Protein AF-A0A3D1HKK4-F1 (afdb_monomer_lite)

Radius of gyration: 24.95 Å; chains: 1; bounding box: 85×45×60 Å

Secondary structure (DSSP, 8-state):
------------------PPPPPSEEEEE-TTS-EEEEEEEE-SS-EEEEETT--EEEEETTEEEEEEE-TTS-EEEEEEE---TTT--HHHHHHHHT--HHHHHHHHHHHHHHHHHTSPPPP--TTSPPSSEEEEEEEEEEE-SS---SSSSHHHHHHHHHH--SPP-TTT-GGGEEE-TTS-EEE-SS-HHHHHHHHTTTSEEEEEEEEEEEE-SS-HHHH--SSGGG--HHHHHHHHHHHHTTT--GGGG-TT-S--

Sequence (260 aa):
MRKGLIIGMLLATMSAGAVKMQQGATVVRQSDGTTITVRAFGDEDMSYFMANDGTLLYQDGTNFYIAKVNANGWLEPTEVLAHEPNARGYAEIAAAKKQNRSLFFNSIDRTAKANRIMREPMAEDNTLLPHLGKQKIPVILVEFSDVPFTVNNPKETFNKYLNGKELFNKTNDPEMGYFNSKGGFVGNYGSVGRYFSDMSFGKFTPEFDVYGPVKLSKTLKDYGAGYSAQEDMNGLLADACSAVDGDVDFSQYDSNNDGN

Foldseek 3Di:
DDDDDDDDDPPPPPPPDDDFPDADQDWAQDPVRATFTKGKAEGPLDIFIAGPVRFTWDDDPRFTARWAQDPLLDTDHDPHTDHHPVPDDPVRVVSSVNHPVVSNVVNRVVSSVVSVVVDDDDPDDLVDFDLFDEAEAEAAAEAEPPGDDPDPCVQVLLQQQAPPPDFDDCPPCVSQFDADPVRDTDGGRGHNQVVSCRRVVNGGGYHYDYHDHDYFHHGPCCQCVPDPVRHNVVVVVVRRCVRCVVPDDCCSNSSSNPVD

pLDDT: mean 84.08, std 17.14, range [26.27, 97.69]

Structure (mmCIF, N/CA/C/O backbone):
data_AF-A0A3D1HKK4-F1
#
_entry.id   AF-A0A3D1HKK4-F1
#
loop_
_atom_site.group_PDB
_atom_site.id
_atom_site.type_symbol
_atom_site.label_atom_id
_atom_site.label_alt_id
_atom_site.label_comp_id
_atom_site.label_asym_id
_atom_site.label_entity_id
_atom_site.label_seq_id
_atom_site.pdbx_PDB_ins_code
_atom_site.Cartn_x
_atom_site.Cartn_y
_atom_site.Cartn_z
_atom_site.occupancy
_atom_site.B_iso_or_equiv
_atom_site.auth_seq_id
_atom_site.auth_comp_id
_atom_site.auth_asym_id
_atom_site.auth_atom_id
_atom_site.pdbx_PDB_model_num
ATOM 1 N N . MET A 1 1 ? 62.453 -13.251 24.527 1.00 35.75 1 MET A N 1
ATOM 2 C CA . MET A 1 1 ? 61.128 -12.882 25.075 1.00 35.75 1 MET A CA 1
ATOM 3 C C . MET A 1 1 ? 60.302 -12.257 23.955 1.00 35.75 1 MET A C 1
ATOM 5 O O . MET A 1 1 ? 60.472 -11.082 23.661 1.00 35.75 1 MET A O 1
ATOM 9 N N . ARG A 1 2 ? 59.507 -13.065 23.239 1.00 30.50 2 ARG A N 1
ATOM 10 C CA . ARG A 1 2 ? 58.661 -12.608 22.124 1.00 30.50 2 ARG A CA 1
ATOM 11 C C . ARG A 1 2 ? 57.306 -12.175 22.688 1.00 30.50 2 ARG A C 1
ATOM 13 O O . ARG A 1 2 ? 56.606 -12.996 23.269 1.00 30.50 2 ARG A O 1
ATOM 20 N N . LYS A 1 3 ? 56.974 -10.890 22.550 1.00 34.06 3 LYS A N 1
ATOM 21 C CA . LYS A 1 3 ? 55.652 -10.338 22.867 1.00 34.06 3 LYS A CA 1
ATOM 22 C C . LYS A 1 3 ? 54.709 -10.700 21.714 1.00 34.06 3 LYS A C 1
ATOM 24 O O . LYS A 1 3 ? 54.912 -10.220 20.603 1.00 34.06 3 LYS A O 1
ATOM 29 N N . GLY A 1 4 ? 53.747 -11.586 21.957 1.00 34.06 4 GLY A N 1
ATOM 30 C CA . GLY A 1 4 ? 52.672 -11.889 21.013 1.00 34.06 4 GLY A CA 1
ATOM 31 C C . GLY A 1 4 ? 51.558 -10.856 21.156 1.00 34.06 4 GLY A C 1
ATOM 32 O O . GLY A 1 4 ? 50.946 -10.762 22.215 1.00 34.06 4 GLY A O 1
ATOM 33 N N . LEU A 1 5 ? 51.335 -10.061 20.111 1.00 30.91 5 LEU A N 1
ATOM 34 C CA . LEU A 1 5 ? 50.208 -9.140 19.993 1.00 30.91 5 LEU A CA 1
ATOM 35 C C . LEU A 1 5 ? 49.016 -9.936 19.439 1.00 30.91 5 LEU A C 1
ATOM 37 O O . LEU A 1 5 ? 49.043 -10.352 18.283 1.00 30.91 5 LEU A O 1
ATOM 41 N N . ILE A 1 6 ? 47.996 -10.186 20.262 1.00 33.44 6 ILE A N 1
ATOM 42 C CA . ILE A 1 6 ? 46.720 -10.747 19.803 1.00 33.44 6 ILE A CA 1
ATOM 43 C C . ILE A 1 6 ? 45.905 -9.588 19.222 1.00 33.44 6 ILE A C 1
ATOM 45 O O . ILE A 1 6 ? 45.448 -8.714 19.954 1.00 33.44 6 ILE A O 1
ATOM 49 N N . ILE A 1 7 ? 45.763 -9.565 17.897 1.00 34.19 7 ILE A N 1
ATOM 50 C CA . ILE A 1 7 ? 44.849 -8.671 17.181 1.00 34.19 7 ILE A CA 1
ATOM 51 C C . ILE A 1 7 ? 43.464 -9.322 17.231 1.00 34.19 7 ILE A C 1
ATOM 53 O O . ILE A 1 7 ? 43.210 -10.314 16.552 1.00 34.19 7 ILE A O 1
ATOM 57 N N . GLY A 1 8 ? 42.585 -8.787 18.077 1.00 30.94 8 GLY A N 1
ATOM 58 C CA . GLY A 1 8 ? 41.164 -9.126 18.085 1.00 30.94 8 GLY A CA 1
ATOM 59 C C . GLY A 1 8 ? 40.469 -8.438 16.915 1.00 30.94 8 GLY A C 1
ATOM 60 O O . GLY A 1 8 ? 40.283 -7.224 16.928 1.00 30.94 8 GLY A O 1
ATOM 61 N N . MET A 1 9 ? 40.116 -9.210 15.889 1.00 28.25 9 MET A N 1
ATOM 62 C CA . MET A 1 9 ? 39.334 -8.746 14.747 1.00 28.25 9 MET A CA 1
ATOM 63 C C . MET A 1 9 ? 37.861 -8.683 15.172 1.00 28.25 9 MET A C 1
ATOM 65 O O . MET A 1 9 ? 37.169 -9.697 15.212 1.00 28.25 9 MET A O 1
ATOM 69 N N . LEU A 1 10 ? 37.402 -7.492 15.562 1.00 26.27 10 LEU A N 1
ATOM 70 C CA . LEU A 1 10 ? 35.995 -7.219 15.845 1.00 26.27 10 LEU A CA 1
ATOM 71 C C . LEU A 1 10 ? 35.249 -7.163 14.497 1.00 26.27 10 LEU A C 1
ATOM 73 O O . LEU A 1 10 ? 35.255 -6.133 13.824 1.00 26.27 10 LEU A O 1
ATOM 77 N N . LEU A 1 11 ? 34.650 -8.276 14.062 1.00 30.78 11 LEU A N 1
ATOM 78 C CA . LEU A 1 11 ? 33.663 -8.244 12.982 1.00 30.78 11 LEU A CA 1
ATOM 79 C C . LEU A 1 11 ? 32.377 -7.626 13.539 1.00 30.78 11 LEU A C 1
ATOM 81 O O . LEU A 1 11 ? 31.561 -8.306 14.154 1.00 30.78 11 LEU A O 1
ATOM 85 N N . ALA A 1 12 ? 32.205 -6.324 13.327 1.00 30.09 12 ALA A N 1
ATOM 86 C CA . ALA A 1 12 ? 30.904 -5.689 13.438 1.00 30.09 12 ALA A CA 1
ATOM 87 C C . ALA A 1 12 ? 30.069 -6.127 12.227 1.00 30.09 12 ALA A C 1
ATOM 89 O O . ALA A 1 12 ? 30.185 -5.570 11.136 1.00 30.09 12 ALA A O 1
ATOM 90 N N . THR A 1 13 ? 29.256 -7.166 12.402 1.00 33.88 13 THR A N 1
ATOM 91 C CA . THR A 1 13 ? 28.201 -7.514 11.451 1.00 33.88 13 THR A CA 1
ATOM 92 C C . THR A 1 13 ? 27.154 -6.408 11.498 1.00 33.88 13 THR A C 1
ATOM 94 O O . THR A 1 13 ? 26.271 -6.407 12.353 1.00 33.88 13 THR A O 1
ATOM 97 N N . MET A 1 14 ? 27.274 -5.423 10.608 1.00 29.17 14 MET A N 1
ATOM 98 C CA . MET A 1 14 ? 26.162 -4.526 10.326 1.00 29.17 14 MET A CA 1
ATOM 99 C C . MET A 1 14 ? 25.102 -5.350 9.602 1.00 29.17 14 MET A C 1
ATOM 101 O O . MET A 1 14 ? 25.233 -5.645 8.415 1.00 29.17 14 MET A O 1
ATOM 105 N N . SER A 1 15 ? 24.065 -5.756 10.327 1.00 36.41 15 SER A N 1
ATOM 106 C CA . SER A 1 15 ? 22.813 -6.196 9.731 1.00 36.41 15 SER A CA 1
ATOM 107 C C . SER A 1 15 ? 22.186 -4.983 9.044 1.00 36.41 15 SER A C 1
ATOM 109 O O . SER A 1 15 ? 21.463 -4.189 9.643 1.00 36.41 15 SER A O 1
ATOM 111 N N . ALA A 1 16 ? 22.516 -4.801 7.767 1.00 35.84 16 ALA A N 1
ATOM 112 C CA . ALA A 1 16 ? 21.763 -3.927 6.889 1.00 35.84 16 ALA A CA 1
ATOM 113 C C . ALA A 1 16 ? 20.393 -4.581 6.674 1.00 35.84 16 ALA A C 1
ATOM 115 O O . ALA A 1 16 ? 20.221 -5.415 5.788 1.00 35.84 16 ALA A O 1
ATOM 116 N N . GLY A 1 17 ? 19.433 -4.252 7.538 1.00 42.00 17 GLY A N 1
ATOM 117 C CA . GLY A 1 17 ? 18.032 -4.548 7.276 1.00 42.00 17 GLY A CA 1
ATOM 118 C C . GLY A 1 17 ? 17.639 -3.834 5.987 1.00 42.00 17 GLY A C 1
ATOM 119 O O . GLY A 1 17 ? 17.703 -2.605 5.916 1.00 42.00 17 GLY A O 1
ATOM 120 N N . ALA A 1 18 ? 17.303 -4.600 4.951 1.00 41.84 18 ALA A N 1
ATOM 121 C CA . ALA A 1 18 ? 16.785 -4.049 3.713 1.00 41.84 18 ALA A CA 1
ATOM 122 C C . ALA A 1 18 ? 15.465 -3.332 4.022 1.00 41.84 18 ALA A C 1
ATOM 124 O O . ALA A 1 18 ? 14.489 -3.942 4.451 1.00 41.84 18 ALA A O 1
ATOM 125 N N . VAL A 1 19 ? 15.445 -2.013 3.842 1.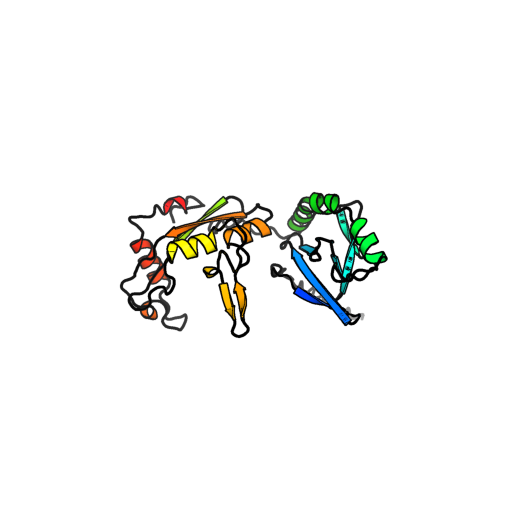00 37.78 19 VAL A N 1
ATOM 126 C CA . VAL A 1 19 ? 14.212 -1.227 3.881 1.00 37.78 19 VAL A CA 1
ATOM 127 C C . VAL A 1 19 ? 13.398 -1.599 2.643 1.00 37.78 19 VAL A C 1
ATOM 129 O O . VAL A 1 19 ? 13.949 -1.632 1.540 1.00 37.78 19 VAL A O 1
ATOM 132 N N . LYS A 1 20 ? 12.094 -1.870 2.811 1.00 44.59 20 LYS A N 1
ATOM 133 C CA . LYS A 1 20 ? 11.164 -2.080 1.688 1.00 44.59 20 LYS A CA 1
ATOM 134 C C . LYS A 1 20 ? 11.362 -0.978 0.650 1.00 44.59 20 LYS A C 1
ATOM 136 O O . LYS A 1 20 ? 11.358 0.205 0.991 1.00 44.59 20 LYS A O 1
ATOM 141 N N . MET A 1 21 ? 11.537 -1.358 -0.612 1.00 48.53 21 MET A N 1
ATOM 142 C CA . MET A 1 21 ? 11.800 -0.383 -1.661 1.00 48.53 21 MET A CA 1
ATOM 143 C C . MET A 1 21 ? 10.586 0.536 -1.832 1.00 48.53 21 MET A C 1
ATOM 145 O O . MET A 1 21 ? 9.471 0.075 -2.078 1.00 48.53 21 MET A O 1
ATOM 149 N N . GLN A 1 22 ? 10.790 1.843 -1.651 1.00 43.41 22 GLN A N 1
ATOM 150 C CA . GLN A 1 22 ? 9.721 2.832 -1.755 1.00 43.41 22 GLN A CA 1
ATOM 151 C C . GLN A 1 22 ? 9.143 2.811 -3.175 1.00 43.41 22 GLN A C 1
ATOM 153 O O . GLN A 1 22 ? 9.854 3.054 -4.151 1.00 43.41 22 GLN A O 1
ATOM 158 N N . GLN A 1 23 ? 7.845 2.519 -3.288 1.00 46.59 23 GLN A N 1
ATOM 159 C CA . GLN A 1 23 ? 7.157 2.538 -4.573 1.00 46.59 23 GLN A CA 1
ATOM 160 C C . GLN A 1 23 ? 7.110 3.957 -5.139 1.00 46.59 23 GLN A C 1
ATOM 162 O O . GLN A 1 23 ? 6.773 4.915 -4.443 1.00 46.59 23 GLN A O 1
ATOM 167 N N . GLY A 1 24 ? 7.391 4.073 -6.432 1.00 60.38 24 GLY A N 1
ATOM 168 C CA . GLY A 1 24 ? 7.262 5.325 -7.157 1.00 60.38 24 GLY A CA 1
ATOM 169 C C . GLY A 1 24 ? 8.072 5.331 -8.441 1.00 60.38 24 GLY A C 1
ATOM 170 O O . GLY A 1 24 ? 9.045 4.597 -8.598 1.00 60.38 24 GLY A O 1
ATOM 171 N N . ALA A 1 25 ? 7.637 6.165 -9.378 1.00 76.56 25 ALA A N 1
ATOM 172 C CA . ALA A 1 25 ? 8.490 6.615 -10.459 1.00 76.56 25 ALA A CA 1
ATOM 173 C C . ALA A 1 25 ? 9.361 7.749 -9.902 1.00 76.56 25 ALA A C 1
ATOM 175 O O . ALA A 1 25 ? 8.839 8.810 -9.562 1.00 76.56 25 ALA A O 1
ATOM 176 N N . THR A 1 26 ? 10.663 7.517 -9.786 1.00 81.56 26 THR A N 1
ATOM 177 C CA . THR A 1 26 ? 11.617 8.528 -9.325 1.00 81.56 26 THR A CA 1
ATOM 178 C C . THR A 1 26 ? 12.392 9.050 -10.517 1.00 81.56 26 THR A C 1
ATOM 180 O O . THR A 1 26 ? 12.970 8.276 -11.278 1.00 81.56 26 THR A O 1
ATOM 183 N N . VAL A 1 27 ? 12.414 10.371 -10.676 1.00 86.88 27 VAL A N 1
ATOM 184 C CA . VAL A 1 27 ? 13.286 11.025 -11.651 1.00 86.88 27 VAL A CA 1
ATOM 185 C C . VAL A 1 27 ? 14.682 11.108 -11.046 1.00 86.88 27 VAL A C 1
ATOM 187 O O . VAL A 1 27 ? 14.893 11.792 -10.045 1.00 86.88 27 VAL A O 1
ATOM 190 N N . VAL A 1 28 ? 15.631 10.402 -11.649 1.00 86.62 28 VAL A N 1
ATOM 191 C CA . VAL A 1 28 ? 17.031 10.363 -11.227 1.00 86.62 28 VAL A CA 1
ATOM 192 C C . VAL A 1 28 ? 17.860 11.187 -12.197 1.00 86.62 28 VAL A C 1
ATOM 194 O O . VAL A 1 28 ? 17.732 11.028 -13.409 1.00 86.62 28 VAL A O 1
ATOM 197 N N . ARG A 1 29 ? 18.724 12.059 -11.669 1.00 86.88 29 ARG A N 1
ATOM 198 C CA . ARG A 1 29 ? 19.733 12.767 -12.461 1.00 86.88 29 ARG A CA 1
ATOM 199 C C . ARG A 1 29 ? 21.017 11.944 -12.515 1.00 86.88 29 ARG A C 1
ATOM 201 O O . ARG A 1 29 ? 21.538 11.564 -11.471 1.00 86.88 29 ARG A O 1
ATOM 208 N N . GLN A 1 30 ? 21.507 11.697 -13.723 1.00 89.44 30 GLN A N 1
ATOM 209 C CA . GLN A 1 30 ? 22.666 10.847 -13.992 1.00 89.44 30 GLN A CA 1
ATOM 210 C C . GLN A 1 30 ? 23.947 11.672 -14.154 1.00 89.44 30 GLN A C 1
ATOM 212 O O . GLN A 1 30 ? 23.911 12.904 -14.244 1.00 89.44 30 GLN A O 1
ATOM 217 N N . SER A 1 31 ? 25.099 10.998 -14.180 1.00 88.75 31 SER A N 1
ATOM 218 C CA . SER A 1 31 ? 26.419 11.641 -14.238 1.00 88.75 31 SER A CA 1
ATOM 219 C C . SER A 1 31 ? 26.671 12.446 -15.514 1.00 88.75 31 SER A C 1
ATOM 221 O O . SER A 1 31 ? 27.490 13.358 -15.507 1.00 88.75 31 SER A O 1
ATOM 223 N N . ASP A 1 32 ? 25.986 12.117 -16.608 1.00 87.56 32 ASP A N 1
ATOM 224 C CA . ASP A 1 32 ? 26.054 12.840 -17.884 1.00 87.56 32 ASP A CA 1
ATOM 225 C C . ASP A 1 32 ? 25.159 14.097 -17.911 1.00 87.56 32 ASP A C 1
ATOM 227 O O . ASP A 1 32 ? 25.108 14.823 -18.902 1.00 87.56 32 ASP A O 1
ATOM 231 N N . GLY A 1 33 ? 24.458 14.370 -16.807 1.00 87.44 33 GLY A N 1
ATOM 232 C CA . GLY A 1 33 ? 23.562 15.506 -16.645 1.00 87.44 33 GLY A CA 1
ATOM 233 C C . GLY A 1 33 ? 22.130 15.251 -17.110 1.00 87.44 33 GLY A C 1
ATOM 234 O O . GLY A 1 33 ? 21.281 16.108 -16.846 1.00 87.44 33 GLY A O 1
ATOM 235 N N . THR A 1 34 ? 21.844 14.106 -17.734 1.00 91.56 34 THR A N 1
ATOM 236 C CA . THR A 1 34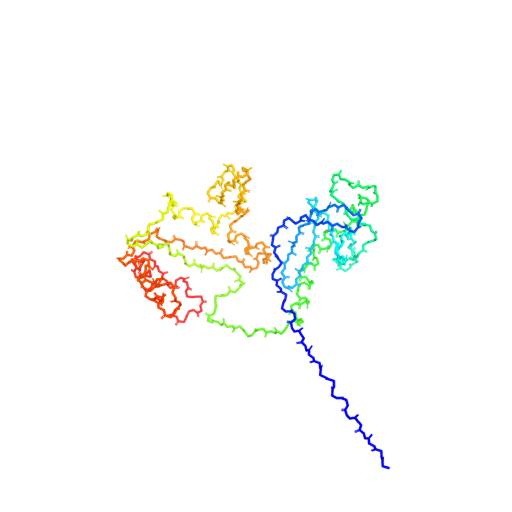 ? 20.493 13.723 -18.156 1.00 91.56 34 THR A CA 1
ATOM 237 C C . THR A 1 34 ? 19.653 13.224 -16.982 1.00 91.56 34 THR A C 1
ATOM 239 O O . THR A 1 34 ? 20.131 13.056 -15.855 1.00 91.56 34 THR A O 1
ATOM 242 N N . THR A 1 35 ? 18.362 13.021 -17.234 1.00 89.00 35 THR A N 1
ATOM 243 C CA . THR A 1 35 ? 17.422 12.472 -16.258 1.00 89.00 35 THR A CA 1
ATOM 244 C C . THR A 1 35 ? 16.740 11.233 -16.810 1.00 89.00 35 THR A C 1
ATOM 246 O O . THR A 1 35 ? 16.415 11.195 -17.996 1.00 89.00 35 THR A O 1
ATOM 249 N N . ILE A 1 36 ? 16.464 10.267 -15.939 1.00 91.75 36 ILE A N 1
ATOM 250 C CA . ILE A 1 36 ? 15.667 9.080 -16.251 1.00 91.75 36 ILE A CA 1
ATOM 251 C C . ILE A 1 36 ? 14.643 8.818 -15.148 1.00 91.75 36 ILE A C 1
ATOM 253 O O . ILE A 1 36 ? 14.940 8.903 -13.957 1.00 91.75 36 ILE A O 1
ATOM 257 N N . THR A 1 37 ? 13.426 8.477 -15.552 1.00 90.56 37 THR A N 1
ATOM 258 C CA . THR A 1 37 ? 12.354 8.026 -14.677 1.00 90.56 37 THR A CA 1
ATOM 259 C C . THR A 1 37 ? 12.493 6.529 -14.445 1.00 90.56 37 THR A C 1
ATOM 261 O O . THR A 1 37 ? 12.289 5.717 -15.353 1.00 90.56 37 THR A O 1
ATOM 264 N N . VAL A 1 38 ? 12.814 6.165 -13.207 1.00 89.88 38 VAL A N 1
ATOM 265 C CA . VAL A 1 38 ? 13.029 4.784 -12.784 1.00 89.88 38 VAL A CA 1
ATOM 266 C C . VAL A 1 38 ? 11.892 4.337 -11.885 1.00 89.88 38 VAL A C 1
ATOM 268 O O . VAL A 1 38 ? 11.495 5.043 -10.959 1.00 89.88 38 VAL A O 1
ATOM 271 N N . ARG A 1 39 ? 11.382 3.138 -12.148 1.00 86.56 39 ARG A N 1
ATOM 272 C CA . ARG A 1 39 ? 10.448 2.428 -11.281 1.00 86.56 39 ARG A CA 1
ATOM 273 C C . ARG A 1 39 ? 11.173 1.277 -10.618 1.00 86.56 39 ARG A C 1
ATOM 275 O O . ARG A 1 39 ? 11.853 0.501 -11.286 1.00 86.56 39 ARG A O 1
ATOM 282 N N . ALA A 1 40 ? 11.010 1.188 -9.313 1.00 85.19 40 ALA A N 1
ATOM 283 C CA . ALA A 1 40 ? 11.626 0.175 -8.489 1.00 85.19 40 ALA A CA 1
ATOM 284 C C . ALA A 1 40 ? 10.576 -0.881 -8.108 1.00 85.19 40 ALA A C 1
ATOM 286 O O . ALA A 1 40 ? 9.450 -0.532 -7.753 1.00 85.19 40 ALA A O 1
ATOM 287 N N . PHE A 1 41 ? 10.934 -2.157 -8.213 1.00 81.56 41 PHE A N 1
ATOM 288 C CA . PHE A 1 41 ? 10.066 -3.297 -7.928 1.00 81.56 41 PHE A CA 1
ATOM 289 C C . PHE A 1 41 ? 10.754 -4.293 -7.003 1.00 81.56 41 PHE A C 1
ATOM 291 O O . PHE A 1 41 ? 11.976 -4.436 -7.048 1.00 81.56 41 PHE A O 1
ATOM 298 N N . GLY A 1 42 ? 9.950 -5.040 -6.250 1.00 77.31 42 GLY A N 1
ATOM 299 C CA . GLY A 1 42 ? 10.405 -6.170 -5.452 1.00 77.31 42 GLY A CA 1
ATOM 300 C C . GLY A 1 42 ? 10.364 -5.929 -3.947 1.00 77.31 42 GLY A C 1
ATOM 301 O O . GLY A 1 42 ? 9.822 -4.929 -3.473 1.00 77.31 42 GLY A O 1
ATOM 302 N N . ASP A 1 43 ? 10.923 -6.882 -3.217 1.00 72.25 43 ASP A N 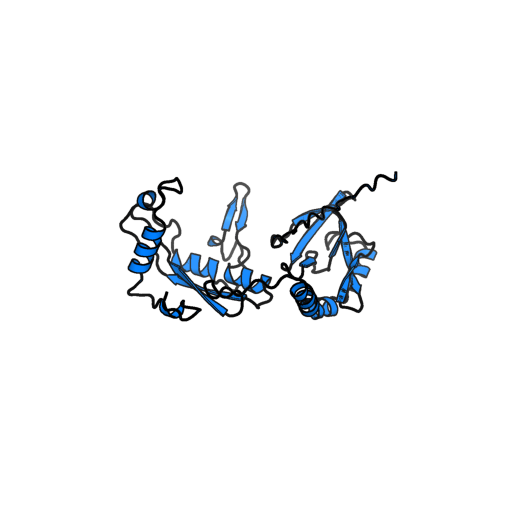1
ATOM 303 C CA . ASP A 1 43 ? 10.906 -6.976 -1.764 1.00 72.25 43 ASP A CA 1
ATOM 304 C C . ASP A 1 43 ? 12.313 -7.282 -1.213 1.00 72.25 43 ASP A C 1
ATOM 306 O O . ASP A 1 43 ? 13.332 -7.030 -1.860 1.00 72.25 43 ASP A O 1
ATOM 310 N N . GLU A 1 44 ? 12.367 -7.779 0.020 1.00 71.19 44 GLU A N 1
ATOM 311 C CA . GLU A 1 44 ? 13.600 -8.131 0.728 1.00 71.19 44 GLU A CA 1
ATOM 312 C C . GLU A 1 44 ? 14.333 -9.330 0.104 1.00 71.19 44 GLU A C 1
ATOM 314 O O . GLU A 1 44 ? 15.532 -9.497 0.326 1.00 71.19 44 GLU A O 1
ATOM 319 N N . ASP A 1 45 ? 13.634 -10.151 -0.682 1.00 78.31 45 ASP A N 1
ATOM 320 C CA . ASP A 1 45 ? 14.187 -11.363 -1.273 1.00 78.31 45 ASP A CA 1
ATOM 321 C C . ASP A 1 45 ? 14.617 -11.131 -2.727 1.00 78.31 45 ASP A C 1
ATOM 323 O O . ASP A 1 45 ? 15.520 -11.810 -3.219 1.00 78.31 45 ASP A O 1
ATOM 327 N N . MET A 1 46 ? 14.013 -10.182 -3.444 1.00 83.25 46 MET A N 1
ATOM 328 C CA . MET A 1 46 ? 14.440 -9.817 -4.795 1.00 83.25 46 MET A CA 1
ATOM 329 C C . MET A 1 46 ? 13.955 -8.421 -5.177 1.00 83.25 46 MET A C 1
ATOM 331 O O . MET A 1 46 ? 12.775 -8.121 -5.039 1.00 83.25 46 MET A O 1
ATOM 335 N N . SER A 1 47 ? 14.846 -7.602 -5.743 1.00 87.12 47 SER A N 1
ATOM 336 C CA . SER A 1 47 ? 14.528 -6.261 -6.236 1.00 87.12 47 SER A CA 1
ATOM 337 C C . SER A 1 47 ? 15.108 -5.985 -7.625 1.00 87.12 47 SER A C 1
ATOM 339 O O . SER A 1 47 ? 16.102 -6.586 -8.040 1.00 87.12 47 SER A O 1
ATOM 341 N N . TYR A 1 48 ? 14.455 -5.099 -8.380 1.00 90.31 48 TYR A N 1
ATOM 342 C CA . TYR A 1 48 ? 14.885 -4.694 -9.719 1.00 90.31 48 TYR A CA 1
ATOM 343 C C . TYR A 1 48 ? 14.317 -3.334 -10.137 1.00 90.31 48 TYR A C 1
ATOM 345 O O . TYR A 1 48 ? 13.352 -2.829 -9.561 1.00 90.31 48 TYR A O 1
ATOM 353 N N . PHE A 1 49 ? 14.907 -2.754 -11.183 1.00 92.50 49 PHE A N 1
ATOM 354 C CA . PHE A 1 49 ? 14.540 -1.444 -11.711 1.00 92.50 49 PHE A CA 1
ATOM 355 C C . PHE A 1 49 ? 14.080 -1.527 -13.165 1.00 92.50 49 PHE A C 1
ATOM 357 O O . PHE A 1 49 ? 14.585 -2.332 -13.953 1.00 92.50 49 PHE A O 1
ATOM 364 N N . MET A 1 50 ? 13.138 -0.663 -13.539 1.00 93.50 50 MET A N 1
ATOM 365 C CA . MET A 1 50 ? 12.657 -0.531 -14.913 1.00 93.50 50 MET A CA 1
ATOM 366 C C . MET A 1 50 ? 12.496 0.930 -15.321 1.00 93.50 50 MET A C 1
ATOM 368 O O . MET A 1 50 ? 12.137 1.781 -14.507 1.00 93.50 50 MET A O 1
ATOM 372 N N . ALA A 1 51 ? 12.678 1.202 -16.611 1.00 93.12 51 ALA A N 1
ATOM 373 C CA . ALA A 1 51 ? 12.209 2.436 -17.234 1.00 93.12 51 ALA A CA 1
ATOM 374 C C . ALA A 1 51 ? 10.689 2.381 -17.495 1.00 93.12 51 ALA A C 1
ATOM 376 O O . ALA A 1 51 ? 10.068 1.317 -17.442 1.00 93.12 51 ALA A O 1
ATOM 377 N N . ASN A 1 52 ? 10.088 3.519 -17.856 1.00 87.00 52 ASN A N 1
ATOM 378 C CA . ASN A 1 52 ? 8.644 3.628 -18.121 1.00 87.00 52 ASN A CA 1
ATOM 379 C C . ASN A 1 52 ? 8.119 2.725 -19.255 1.00 87.00 52 ASN A C 1
ATOM 381 O O . ASN A 1 52 ? 6.941 2.381 -19.256 1.00 87.00 52 ASN A O 1
ATOM 385 N N . ASP A 1 53 ? 8.968 2.319 -20.201 1.00 88.69 53 ASP A N 1
ATOM 386 C CA . ASP A 1 53 ? 8.611 1.393 -21.288 1.00 88.69 53 ASP A CA 1
ATOM 387 C C . ASP A 1 53 ? 8.820 -0.090 -20.929 1.00 88.69 53 ASP A C 1
ATOM 389 O O . ASP A 1 53 ? 8.662 -0.988 -21.759 1.00 88.69 53 ASP A O 1
ATOM 393 N N . GLY A 1 54 ? 9.197 -0.358 -19.681 1.00 90.19 54 GLY A N 1
ATOM 394 C CA . GLY A 1 54 ? 9.448 -1.689 -19.163 1.00 90.19 54 GLY A CA 1
ATOM 395 C C . GLY A 1 54 ? 10.820 -2.271 -19.511 1.00 90.19 54 GLY A C 1
ATOM 396 O O . GLY A 1 54 ? 11.034 -3.473 -19.344 1.00 90.19 54 GLY A O 1
ATOM 397 N N . THR A 1 55 ? 11.759 -1.453 -19.977 1.00 95.56 55 THR A N 1
ATOM 398 C CA . THR A 1 55 ? 13.162 -1.868 -20.126 1.00 95.56 55 THR A CA 1
ATOM 399 C C . THR A 1 55 ? 13.783 -2.131 -18.758 1.00 95.56 55 THR A C 1
ATOM 401 O O . THR A 1 55 ? 13.674 -1.280 -17.878 1.00 95.56 55 THR A O 1
ATOM 404 N N . LEU A 1 56 ? 14.437 -3.285 -18.582 1.00 96.38 56 LEU A N 1
ATOM 405 C CA . LEU A 1 56 ? 15.128 -3.634 -17.333 1.00 96.38 56 LEU A CA 1
ATOM 406 C C . LEU A 1 56 ? 16.396 -2.788 -17.189 1.00 96.38 56 LEU A C 1
ATOM 408 O O . LEU A 1 56 ? 17.149 -2.637 -18.154 1.00 96.38 56 LEU A O 1
ATOM 412 N N . LEU A 1 57 ? 16.632 -2.253 -15.997 1.00 95.50 57 LEU A N 1
ATOM 413 C CA . LEU A 1 57 ? 17.771 -1.390 -15.707 1.00 95.50 57 LEU A CA 1
ATOM 414 C C . LEU A 1 57 ? 18.695 -2.040 -14.678 1.00 95.50 57 LEU A C 1
ATOM 416 O O . LEU A 1 57 ? 18.247 -2.781 -13.804 1.00 95.50 57 LEU A O 1
ATOM 420 N N . TYR A 1 58 ? 19.984 -1.738 -14.787 1.00 94.25 58 TYR A N 1
ATOM 421 C CA . TYR A 1 58 ? 20.995 -2.080 -13.798 1.00 94.25 58 TYR A CA 1
ATOM 422 C C . TYR A 1 58 ? 21.532 -0.783 -13.195 1.00 94.25 58 TYR A C 1
ATOM 424 O O . TYR A 1 58 ? 21.982 0.095 -13.932 1.00 94.25 58 TYR A O 1
ATOM 432 N N . GLN A 1 59 ? 21.457 -0.653 -11.872 1.00 91.75 59 GLN A N 1
ATOM 433 C CA . GLN A 1 59 ? 21.978 0.512 -11.167 1.00 91.75 59 GLN A CA 1
ATOM 434 C C . GLN A 1 59 ? 23.448 0.287 -10.807 1.00 91.75 59 GLN A C 1
ATOM 436 O O . GLN A 1 59 ? 23.781 -0.712 -10.174 1.00 91.75 59 GLN A O 1
ATOM 441 N N . ASP A 1 60 ? 24.308 1.234 -11.170 1.00 84.31 60 ASP A N 1
ATOM 442 C CA . ASP A 1 60 ? 25.687 1.298 -10.685 1.00 84.31 60 ASP A CA 1
ATOM 443 C C . ASP A 1 60 ? 26.001 2.734 -10.244 1.00 84.31 60 ASP A C 1
ATOM 445 O O . ASP A 1 60 ? 25.900 3.694 -11.016 1.00 84.31 60 ASP A O 1
ATOM 449 N N . GLY A 1 61 ? 26.279 2.896 -8.949 1.00 83.88 61 GLY A N 1
ATOM 450 C CA . GLY A 1 61 ? 26.285 4.196 -8.285 1.00 83.88 61 GLY A CA 1
ATOM 451 C C . GLY A 1 61 ? 24.943 4.927 -8.437 1.00 83.88 61 GLY A C 1
ATOM 452 O O . GLY A 1 61 ? 23.884 4.436 -8.039 1.00 83.88 61 GLY A O 1
ATOM 453 N N . THR A 1 62 ? 24.992 6.128 -9.011 1.00 80.88 62 THR A N 1
ATOM 454 C CA . THR A 1 62 ? 23.813 6.963 -9.303 1.00 80.88 62 THR A CA 1
ATOM 455 C C . THR A 1 62 ? 23.271 6.776 -10.720 1.00 80.88 62 THR A C 1
ATOM 457 O O . THR A 1 62 ? 22.264 7.389 -11.068 1.00 80.88 62 THR A O 1
ATOM 460 N N . ASN A 1 63 ? 23.947 5.982 -11.553 1.00 87.25 63 ASN A N 1
ATOM 461 C CA . ASN A 1 63 ? 23.610 5.815 -12.960 1.00 87.25 63 ASN A CA 1
ATOM 462 C C . ASN A 1 63 ? 22.781 4.556 -13.181 1.00 87.25 63 ASN A C 1
ATOM 464 O O . ASN A 1 63 ? 22.957 3.543 -12.500 1.00 87.25 63 ASN A O 1
ATOM 468 N N . PHE A 1 64 ? 21.918 4.617 -14.189 1.00 94.19 64 PHE A N 1
ATOM 469 C CA . PHE A 1 64 ? 21.137 3.484 -14.644 1.00 94.19 64 PHE A CA 1
ATOM 470 C C . PHE A 1 64 ? 21.567 3.108 -16.053 1.00 94.19 64 PHE A C 1
ATOM 472 O O . PHE A 1 64 ? 21.554 3.921 -16.973 1.00 94.19 64 PHE A O 1
ATOM 479 N N . TYR A 1 65 ? 21.923 1.843 -16.226 1.00 95.94 65 TYR A N 1
ATOM 480 C CA . TYR A 1 65 ? 22.315 1.277 -17.507 1.00 95.94 65 TYR A CA 1
ATOM 481 C C . TYR A 1 65 ? 21.230 0.330 -17.998 1.00 95.94 65 TYR A C 1
ATOM 483 O O . TYR A 1 65 ? 20.526 -0.299 -17.203 1.00 95.94 65 TYR A O 1
ATOM 491 N N . ILE A 1 66 ? 21.099 0.183 -19.315 1.00 97.25 66 ILE A N 1
ATOM 492 C CA . ILE A 1 66 ? 20.244 -0.856 -19.889 1.00 97.25 66 ILE A CA 1
ATOM 493 C C . ILE A 1 66 ? 20.800 -2.207 -19.425 1.00 97.25 66 ILE A C 1
ATOM 495 O O . ILE A 1 66 ? 21.962 -2.512 -19.671 1.00 97.25 66 ILE A O 1
ATOM 499 N N . ALA A 1 67 ? 20.016 -3.028 -18.730 1.00 96.62 67 ALA A N 1
ATOM 500 C CA . ALA A 1 67 ? 20.517 -4.315 -18.251 1.00 96.62 67 ALA A CA 1
ATOM 501 C C . ALA A 1 67 ? 20.620 -5.332 -19.399 1.00 96.62 67 ALA A C 1
ATOM 503 O O . ALA A 1 67 ? 19.834 -5.297 -20.349 1.00 96.62 67 ALA A O 1
ATOM 504 N N . LYS A 1 68 ? 21.525 -6.30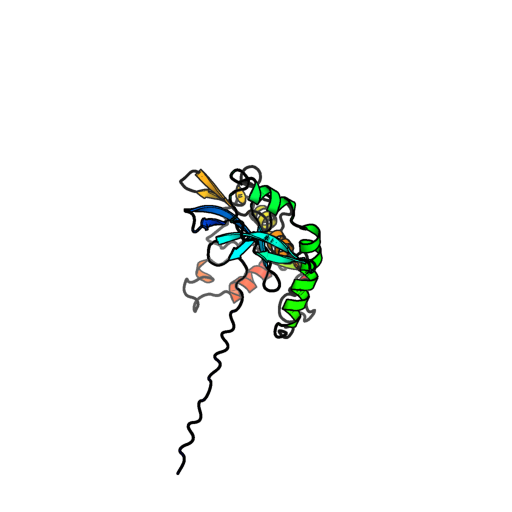4 -19.292 1.00 95.62 68 LYS A N 1
ATOM 505 C CA . LYS A 1 68 ? 21.437 -7.560 -20.051 1.00 95.62 68 LYS A CA 1
ATOM 506 C C . LYS A 1 68 ? 20.931 -8.662 -19.127 1.00 95.62 68 LYS A C 1
ATOM 508 O O . LYS A 1 68 ? 21.237 -8.669 -17.940 1.00 95.62 68 LYS A O 1
ATOM 513 N N . VAL A 1 69 ? 20.160 -9.592 -19.681 1.00 95.81 69 VAL A N 1
ATOM 514 C CA . VAL A 1 69 ? 19.708 -10.788 -18.959 1.00 95.81 69 VAL A CA 1
ATOM 515 C C . VAL A 1 69 ? 20.631 -11.935 -19.348 1.00 95.81 69 VAL A C 1
ATOM 517 O O . VAL A 1 69 ? 20.716 -12.273 -20.531 1.00 95.81 69 VAL A O 1
ATOM 520 N N . ASN A 1 70 ? 21.351 -12.501 -18.381 1.00 93.12 70 ASN A N 1
ATOM 521 C CA . ASN A 1 70 ? 22.262 -13.614 -18.633 1.00 93.12 70 ASN A CA 1
ATOM 522 C C . ASN A 1 70 ? 21.510 -14.953 -18.771 1.00 93.12 70 ASN A C 1
ATOM 524 O O . ASN A 1 70 ? 20.291 -15.030 -18.611 1.00 93.12 70 ASN A O 1
ATOM 528 N N . ALA A 1 71 ? 22.240 -16.034 -19.062 1.00 93.19 71 ALA A N 1
ATOM 529 C CA . ALA A 1 71 ? 21.656 -17.365 -19.259 1.00 93.19 71 ALA A CA 1
ATOM 530 C C . ALA A 1 71 ? 20.926 -17.916 -18.016 1.00 93.19 71 ALA A C 1
ATOM 532 O O . ALA A 1 71 ? 20.041 -18.759 -18.147 1.00 93.19 71 ALA A O 1
ATOM 533 N N . ASN A 1 72 ? 21.258 -17.419 -16.821 1.00 87.62 72 ASN A N 1
ATOM 534 C CA . ASN A 1 72 ? 20.610 -17.799 -15.566 1.00 87.62 72 ASN A CA 1
ATOM 535 C C . ASN A 1 72 ? 19.385 -16.928 -15.238 1.00 87.62 72 ASN A C 1
ATOM 537 O O . ASN A 1 72 ? 18.722 -17.175 -14.230 1.00 87.62 72 ASN A O 1
ATOM 541 N N . GLY A 1 73 ? 19.063 -15.943 -16.081 1.00 90.31 73 GLY A N 1
ATOM 542 C CA . GLY A 1 73 ? 17.976 -14.995 -15.850 1.00 90.31 73 GLY A CA 1
ATOM 543 C C . GLY A 1 73 ? 18.346 -13.829 -14.936 1.00 90.31 73 GLY A C 1
ATOM 544 O O . GLY A 1 73 ? 17.464 -13.071 -14.554 1.00 90.31 73 GLY A O 1
ATOM 545 N N . TRP A 1 74 ? 19.622 -13.643 -14.593 1.00 88.25 74 TRP A N 1
ATOM 546 C CA . TRP A 1 74 ? 20.061 -12.525 -13.754 1.00 88.25 74 TRP A CA 1
ATOM 547 C C . TRP A 1 74 ? 20.370 -11.281 -14.580 1.00 88.25 74 TRP A C 1
ATOM 549 O O . TRP A 1 74 ? 20.777 -11.376 -15.743 1.00 88.25 74 TRP A O 1
ATOM 559 N N . LEU A 1 75 ? 20.178 -10.115 -13.959 1.00 91.75 75 LEU A N 1
ATOM 560 C CA . LEU A 1 75 ? 20.572 -8.838 -14.539 1.00 91.75 75 LEU A CA 1
ATOM 561 C C . LEU A 1 75 ? 22.074 -8.651 -14.387 1.00 91.75 75 LEU A C 1
ATOM 563 O O . LEU A 1 75 ? 22.633 -8.805 -13.307 1.00 91.75 75 LEU A O 1
ATOM 567 N N . GLU A 1 76 ? 22.704 -8.258 -15.477 1.00 89.94 76 GLU A N 1
ATOM 568 C CA . GLU A 1 76 ? 24.082 -7.801 -15.497 1.00 89.94 76 GLU A CA 1
ATOM 569 C C . GLU A 1 76 ? 24.125 -6.416 -16.153 1.00 89.94 76 GLU A C 1
ATOM 571 O O . GLU A 1 76 ? 23.289 -6.116 -17.020 1.00 89.94 76 GLU A O 1
ATOM 576 N N . PRO A 1 77 ? 25.095 -5.568 -15.779 1.00 81.75 77 PRO A N 1
ATOM 577 C CA . PRO A 1 77 ? 25.242 -4.268 -16.404 1.00 81.75 77 PRO A CA 1
ATOM 578 C C . PRO A 1 77 ? 25.603 -4.430 -17.881 1.00 81.75 77 PRO A C 1
ATOM 580 O O . PRO A 1 77 ? 26.357 -5.326 -18.279 1.00 81.75 77 PRO A O 1
ATOM 583 N N . THR A 1 78 ? 25.075 -3.530 -18.701 1.00 87.94 78 THR A N 1
ATOM 584 C CA . THR A 1 78 ? 25.752 -3.148 -19.941 1.00 87.94 78 THR A CA 1
ATOM 585 C C . THR A 1 78 ? 26.474 -1.826 -19.706 1.00 87.94 78 THR A C 1
ATOM 587 O O . THR A 1 78 ? 26.182 -1.123 -18.745 1.00 87.94 78 THR A O 1
ATOM 590 N N . GLU A 1 79 ? 27.381 -1.455 -20.603 1.00 89.69 79 GLU A N 1
ATOM 591 C CA . GLU A 1 79 ? 28.023 -0.132 -20.588 1.00 89.69 79 GLU A CA 1
ATOM 592 C C . GLU A 1 79 ? 27.139 0.954 -21.241 1.00 89.69 79 GLU A C 1
ATOM 594 O O . GLU A 1 79 ? 27.598 2.056 -21.529 1.00 89.69 79 GLU A O 1
ATOM 599 N N . VAL A 1 80 ? 25.863 0.651 -21.517 1.00 95.00 80 VAL A N 1
ATOM 600 C CA . VAL A 1 80 ? 24.940 1.552 -22.214 1.00 95.00 80 VAL A CA 1
ATOM 601 C C . VAL A 1 80 ? 24.095 2.307 -21.193 1.00 95.00 80 VAL A C 1
ATOM 603 O O . VAL A 1 80 ? 23.147 1.750 -20.634 1.00 95.00 80 VAL A O 1
ATOM 606 N N . LEU A 1 81 ? 24.447 3.573 -20.956 1.00 95.06 81 LEU A N 1
ATOM 607 C CA . LEU A 1 81 ? 23.690 4.473 -20.084 1.00 95.06 81 LEU A CA 1
ATOM 608 C C . LEU A 1 81 ? 22.260 4.638 -20.616 1.00 95.06 81 LEU A C 1
ATOM 610 O O . LEU A 1 81 ? 22.066 4.837 -21.815 1.00 95.06 81 LEU A O 1
ATOM 614 N N . ALA A 1 82 ? 21.272 4.511 -19.734 1.00 95.00 82 ALA A N 1
ATOM 615 C CA . ALA A 1 82 ? 19.866 4.535 -20.099 1.00 95.00 82 ALA A CA 1
ATOM 616 C C . ALA A 1 82 ? 19.291 5.952 -20.027 1.00 95.00 82 ALA A C 1
ATOM 618 O O . ALA A 1 82 ? 19.400 6.622 -19.003 1.00 95.00 82 ALA A O 1
ATOM 619 N N . HIS A 1 83 ? 18.580 6.359 -21.072 1.00 95.69 83 HIS A N 1
ATOM 620 C CA . HIS A 1 83 ? 17.774 7.575 -21.109 1.00 95.69 83 HIS A CA 1
ATOM 621 C C . HIS A 1 83 ? 16.274 7.264 -21.119 1.00 95.69 83 HIS A C 1
ATOM 623 O O . HIS A 1 83 ? 15.835 6.115 -21.300 1.00 95.69 83 HIS A O 1
ATOM 629 N N . GLU A 1 84 ? 15.474 8.322 -20.950 1.00 94.38 84 GLU A N 1
ATOM 630 C CA . GLU A 1 84 ? 14.025 8.268 -21.138 1.00 94.38 84 GLU A CA 1
ATOM 631 C C . GLU A 1 84 ? 13.665 7.586 -22.466 1.00 94.38 84 GLU A C 1
ATOM 633 O O . GLU A 1 84 ? 14.316 7.856 -23.478 1.00 94.38 84 GLU A O 1
ATOM 638 N N . PRO A 1 85 ? 12.623 6.731 -22.515 1.00 92.25 85 PRO A N 1
ATOM 639 C CA . PRO A 1 85 ? 12.286 5.957 -23.712 1.00 92.25 85 PRO A CA 1
ATOM 640 C C . PRO A 1 85 ? 12.151 6.777 -25.003 1.00 92.25 85 PRO A C 1
ATOM 642 O O . PRO A 1 85 ? 12.486 6.290 -26.079 1.00 92.25 85 PRO A O 1
ATOM 645 N N . ASN A 1 86 ? 11.684 8.024 -24.901 1.00 91.69 86 ASN A N 1
ATOM 646 C CA . ASN A 1 86 ? 11.517 8.945 -26.028 1.00 91.69 86 ASN A CA 1
ATOM 647 C C . ASN A 1 86 ? 12.811 9.666 -26.457 1.00 91.69 86 ASN A C 1
ATOM 649 O O . ASN A 1 86 ? 12.808 10.321 -27.496 1.00 91.69 86 ASN A O 1
ATOM 653 N N . ALA A 1 87 ? 13.893 9.553 -25.685 1.00 92.81 87 ALA A N 1
ATOM 654 C CA . ALA A 1 87 ? 15.180 10.208 -25.916 1.00 92.81 87 ALA A CA 1
ATOM 655 C C . ALA A 1 87 ? 16.318 9.222 -26.245 1.00 92.81 87 ALA A C 1
ATOM 657 O O . ALA A 1 87 ? 17.460 9.643 -26.417 1.00 92.81 87 ALA A O 1
ATOM 658 N N . ARG A 1 88 ? 16.026 7.918 -26.336 1.00 94.50 88 ARG A N 1
ATOM 659 C CA . ARG A 1 88 ? 17.042 6.877 -26.542 1.00 94.50 88 ARG A CA 1
ATOM 660 C C . ARG A 1 88 ? 17.711 6.952 -27.909 1.00 94.50 88 ARG A C 1
ATOM 662 O O . ARG A 1 88 ? 17.051 7.064 -28.944 1.00 94.50 88 ARG A O 1
ATOM 669 N N . GLY A 1 89 ? 19.026 6.762 -27.912 1.00 94.19 89 GLY A N 1
ATOM 670 C CA . GLY A 1 89 ? 19.817 6.536 -29.112 1.00 94.19 89 GLY A CA 1
ATOM 671 C C . GLY A 1 89 ? 19.702 5.107 -29.656 1.00 94.19 89 GLY A C 1
ATOM 672 O O . GLY A 1 89 ? 19.129 4.200 -29.049 1.00 94.19 89 GLY A O 1
ATOM 673 N N . TYR A 1 90 ? 20.313 4.877 -30.820 1.00 94.88 90 TYR A N 1
ATOM 674 C CA . TYR A 1 90 ? 20.275 3.579 -31.506 1.00 94.88 90 TYR A CA 1
ATOM 675 C C . TYR A 1 90 ? 20.826 2.422 -30.652 1.00 94.88 90 TYR A C 1
ATOM 677 O O . TYR A 1 90 ? 20.234 1.342 -30.613 1.00 94.88 90 TYR A O 1
ATOM 685 N N . ALA A 1 91 ? 21.938 2.651 -29.943 1.00 94.31 91 ALA A N 1
ATOM 686 C CA . ALA A 1 91 ? 22.581 1.637 -29.107 1.00 94.31 91 ALA A CA 1
ATOM 687 C C . ALA A 1 91 ? 21.690 1.200 -27.931 1.00 94.31 91 ALA A C 1
ATOM 689 O O . ALA A 1 91 ? 21.572 0.006 -27.660 1.00 94.31 91 ALA A O 1
ATOM 690 N N . GLU A 1 92 ? 21.007 2.147 -27.286 1.00 96.31 92 GLU A N 1
ATOM 691 C CA . GLU A 1 92 ? 20.067 1.882 -26.192 1.00 96.31 92 GLU A CA 1
ATOM 692 C C . GLU A 1 92 ? 18.859 1.082 -26.668 1.00 96.31 92 GLU A C 1
ATOM 694 O O . GLU A 1 92 ? 18.499 0.079 -26.053 1.00 96.31 92 GLU A O 1
ATOM 699 N N . ILE A 1 93 ? 18.267 1.476 -27.800 1.00 95.88 93 ILE A N 1
ATOM 700 C CA . ILE A 1 93 ? 17.128 0.763 -28.393 1.00 95.88 93 ILE A CA 1
ATOM 701 C C . ILE A 1 93 ? 17.525 -0.678 -28.739 1.00 95.88 93 ILE A C 1
ATOM 703 O O . ILE A 1 93 ? 16.763 -1.612 -28.477 1.00 95.88 93 ILE A O 1
ATOM 707 N N . ALA A 1 94 ? 18.713 -0.878 -29.316 1.00 96.12 94 ALA A N 1
ATOM 708 C CA . ALA A 1 94 ? 19.221 -2.207 -29.643 1.00 96.12 94 ALA A CA 1
ATOM 709 C C . ALA A 1 94 ? 19.469 -3.056 -28.383 1.00 96.12 94 ALA A C 1
ATOM 711 O O . ALA A 1 94 ? 19.072 -4.223 -28.345 1.00 96.12 94 ALA A O 1
ATOM 712 N N . ALA A 1 95 ? 20.071 -2.475 -27.340 1.00 95.62 95 ALA A N 1
ATOM 713 C CA . ALA A 1 95 ? 20.322 -3.153 -26.070 1.00 95.62 95 ALA A CA 1
ATOM 714 C C . ALA A 1 95 ? 19.015 -3.543 -25.360 1.00 95.62 95 ALA A C 1
ATOM 716 O O . ALA A 1 95 ? 18.865 -4.693 -24.948 1.00 95.62 95 ALA A O 1
ATOM 717 N N . ALA A 1 96 ? 18.040 -2.631 -25.301 1.00 94.94 96 ALA A N 1
ATOM 718 C CA . ALA A 1 96 ? 16.739 -2.871 -24.682 1.00 94.94 96 ALA A CA 1
ATOM 719 C C . ALA A 1 96 ? 15.973 -3.996 -25.395 1.00 94.94 96 ALA A C 1
ATOM 721 O O . ALA A 1 96 ? 15.441 -4.898 -24.751 1.00 94.94 96 ALA A O 1
ATOM 722 N N . LYS A 1 97 ? 15.982 -4.009 -26.735 1.00 94.69 97 LYS A N 1
ATOM 723 C CA . LYS A 1 97 ? 15.349 -5.074 -27.534 1.00 94.69 97 LYS A CA 1
ATOM 724 C C . LYS A 1 97 ? 16.014 -6.440 -27.367 1.00 94.69 97 LYS A C 1
ATOM 726 O O . LYS A 1 97 ? 15.348 -7.457 -27.530 1.00 94.69 97 LYS A O 1
ATOM 731 N N . LYS A 1 98 ? 17.311 -6.482 -27.054 1.00 95.38 98 LYS A N 1
ATOM 732 C CA . LYS A 1 98 ? 18.066 -7.730 -26.862 1.00 95.38 98 LYS A CA 1
ATOM 733 C C . LYS A 1 98 ? 17.777 -8.401 -25.511 1.00 95.38 98 LYS A C 1
ATOM 735 O O . LYS A 1 98 ? 18.174 -9.546 -25.304 1.00 95.38 98 LYS A O 1
ATOM 740 N N . GLN A 1 99 ? 17.102 -7.718 -24.587 1.00 95.81 99 GLN A N 1
ATOM 741 C CA . GLN A 1 99 ? 16.785 -8.268 -23.273 1.00 95.81 99 GLN A CA 1
ATOM 742 C C . GLN A 1 99 ? 15.872 -9.490 -23.384 1.00 95.81 99 GLN A C 1
ATOM 744 O O . GLN A 1 99 ? 14.742 -9.400 -23.865 1.00 95.81 99 GLN A O 1
ATOM 749 N N . ASN A 1 100 ? 16.306 -10.620 -22.828 1.00 95.31 100 ASN A N 1
ATOM 750 C CA . ASN A 1 100 ? 15.420 -11.758 -22.617 1.00 95.31 100 ASN A CA 1
ATOM 751 C C . ASN A 1 100 ? 14.576 -11.543 -21.350 1.00 95.31 100 ASN A C 1
ATOM 753 O O . ASN A 1 100 ? 14.791 -12.170 -20.313 1.00 95.31 100 ASN A O 1
ATOM 757 N N . ARG A 1 101 ? 13.625 -10.606 -21.427 1.00 93.44 101 ARG A N 1
ATOM 758 C CA . ARG A 1 101 ? 12.770 -10.219 -20.294 1.00 93.44 101 ARG A CA 1
ATOM 759 C C . ARG A 1 101 ? 11.959 -11.396 -19.756 1.00 93.44 101 ARG A C 1
ATOM 761 O O . ARG A 1 101 ? 11.800 -11.514 -18.549 1.00 93.44 101 ARG A O 1
ATOM 768 N N . SER A 1 102 ? 11.488 -12.285 -20.633 1.00 93.81 102 SER A N 1
ATOM 769 C CA . SER A 1 102 ? 10.739 -13.476 -20.215 1.00 93.81 102 SER A CA 1
ATOM 770 C C . SER A 1 102 ? 11.589 -14.395 -19.337 1.00 93.81 102 SER A C 1
ATOM 772 O O . SER A 1 102 ? 11.123 -14.817 -18.284 1.00 93.81 102 SER A O 1
ATOM 774 N N . LEU A 1 103 ? 12.852 -14.638 -19.706 1.00 94.88 103 LEU A N 1
ATOM 775 C CA . LEU A 1 103 ? 13.763 -15.431 -18.881 1.00 94.88 103 LEU A CA 1
ATOM 776 C C . LEU A 1 103 ? 14.017 -14.782 -17.516 1.00 94.88 103 LEU A C 1
ATOM 778 O O . LEU A 1 103 ? 14.021 -15.489 -16.511 1.00 94.88 103 LEU A O 1
ATOM 782 N N . PHE A 1 104 ? 14.187 -13.456 -17.475 1.00 94.38 104 PHE A N 1
ATOM 783 C CA . PHE A 1 104 ? 14.317 -12.722 -16.215 1.00 94.38 104 PHE A CA 1
ATOM 784 C C . PHE A 1 104 ? 13.094 -12.949 -15.322 1.00 94.38 104 PHE A C 1
ATOM 786 O O . PHE A 1 104 ? 13.249 -13.495 -14.232 1.00 94.38 104 PHE A O 1
ATOM 793 N N . PHE A 1 105 ? 11.886 -12.637 -15.809 1.00 91.19 105 PHE A N 1
ATOM 794 C CA . PHE A 1 105 ? 10.650 -12.777 -15.030 1.00 91.19 105 PHE A CA 1
ATOM 795 C C . PHE A 1 105 ? 10.387 -14.224 -14.585 1.00 91.19 105 PHE A C 1
ATOM 797 O O . PHE A 1 105 ? 10.022 -14.446 -13.435 1.00 91.19 105 PHE A O 1
ATOM 804 N N . ASN A 1 106 ? 10.682 -15.215 -15.431 1.00 91.75 106 ASN A N 1
ATOM 805 C CA . ASN A 1 106 ? 10.566 -16.634 -15.074 1.00 91.75 106 ASN A CA 1
ATOM 806 C C . ASN A 1 106 ? 11.584 -17.078 -14.005 1.00 91.75 106 ASN A C 1
ATOM 808 O O . ASN A 1 106 ? 11.405 -18.116 -13.371 1.00 91.75 106 ASN A O 1
ATOM 812 N N . SER A 1 107 ? 12.675 -16.329 -13.816 1.00 89.75 107 SER A N 1
ATOM 813 C CA . SER A 1 107 ? 13.728 -16.645 -12.844 1.00 89.75 107 SER A CA 1
ATOM 814 C C . SER A 1 107 ? 13.565 -15.941 -11.493 1.00 89.75 107 SER A C 1
ATOM 816 O O . SER A 1 107 ? 14.278 -16.297 -10.549 1.00 89.75 107 SER A O 1
ATOM 818 N N . ILE A 1 108 ? 12.647 -14.970 -11.385 1.00 88.06 108 ILE A N 1
ATOM 819 C CA . ILE A 1 108 ? 12.487 -14.133 -10.185 1.00 88.06 108 ILE A CA 1
ATOM 820 C C . ILE A 1 108 ? 12.192 -14.991 -8.959 1.00 88.06 108 ILE A C 1
ATOM 822 O O . ILE A 1 108 ? 12.915 -14.887 -7.974 1.00 88.06 108 ILE A O 1
ATOM 826 N N . ASP A 1 109 ? 11.223 -15.905 -9.037 1.00 85.44 109 ASP A N 1
ATOM 827 C CA . ASP A 1 109 ? 10.858 -16.750 -7.893 1.00 85.44 109 ASP A CA 1
ATOM 828 C C . ASP A 1 109 ? 12.005 -17.650 -7.428 1.00 85.44 109 ASP A C 1
ATOM 830 O O . ASP A 1 109 ? 12.193 -17.859 -6.229 1.00 85.44 109 ASP A O 1
ATOM 834 N N . ARG A 1 110 ? 12.808 -18.170 -8.365 1.00 86.75 110 ARG A N 1
ATOM 835 C CA . ARG A 1 110 ? 13.989 -18.977 -8.029 1.00 86.75 110 ARG A CA 1
ATOM 836 C C . ARG A 1 110 ? 15.036 -18.135 -7.304 1.00 86.75 110 ARG A C 1
ATOM 838 O O . ARG A 1 110 ? 15.608 -18.605 -6.324 1.00 86.75 110 ARG A O 1
ATOM 845 N N . THR A 1 111 ? 15.280 -16.921 -7.789 1.00 83.88 111 THR A N 1
ATOM 846 C CA . THR A 1 111 ? 16.247 -15.986 -7.199 1.00 83.88 111 THR A CA 1
ATOM 847 C C . THR A 1 111 ? 15.788 -15.537 -5.812 1.00 83.88 111 THR A C 1
ATOM 849 O O . THR A 1 111 ? 16.546 -15.674 -4.856 1.00 83.88 111 THR A O 1
ATOM 852 N N . ALA A 1 112 ? 14.522 -15.136 -5.672 1.00 83.56 112 ALA A N 1
ATOM 853 C CA . ALA A 1 112 ? 13.918 -14.782 -4.391 1.00 83.56 112 ALA A CA 1
ATOM 854 C C . ALA A 1 112 ? 14.000 -15.945 -3.388 1.00 83.56 112 ALA A C 1
ATOM 856 O O . ALA A 1 112 ? 14.435 -15.772 -2.254 1.00 83.56 112 ALA A O 1
ATOM 857 N N . LYS A 1 113 ? 13.682 -17.176 -3.817 1.00 84.88 113 LYS A N 1
ATOM 858 C CA . LYS A 1 113 ? 13.784 -18.366 -2.959 1.00 84.88 113 LYS A CA 1
ATOM 859 C C . LYS A 1 113 ? 15.217 -18.638 -2.494 1.00 84.88 113 LYS A C 1
ATOM 861 O O . LYS A 1 113 ? 15.404 -19.011 -1.340 1.00 84.88 113 LYS A O 1
ATOM 866 N N . ALA A 1 114 ? 16.207 -18.488 -3.374 1.00 84.12 114 ALA A N 1
ATOM 867 C CA . ALA A 1 114 ? 17.612 -18.668 -3.015 1.00 84.12 114 ALA A CA 1
ATOM 868 C C . ALA A 1 114 ? 18.063 -17.630 -1.975 1.00 84.12 114 ALA A C 1
ATOM 870 O O . ALA A 1 114 ? 18.682 -18.004 -0.981 1.00 84.12 114 ALA A O 1
ATOM 871 N N . ASN A 1 115 ? 17.679 -16.364 -2.159 1.00 79.81 115 ASN A N 1
ATOM 872 C CA . ASN A 1 115 ? 17.980 -15.287 -1.216 1.00 79.81 115 ASN A CA 1
ATOM 873 C C . ASN A 1 115 ? 17.294 -15.512 0.139 1.00 79.81 115 ASN A C 1
ATOM 875 O O . ASN A 1 115 ? 17.937 -15.387 1.177 1.00 79.81 115 ASN A O 1
ATOM 879 N N . ARG A 1 116 ? 16.036 -15.967 0.143 1.00 79.06 116 ARG A N 1
ATOM 880 C CA . ARG A 1 116 ? 15.294 -16.295 1.367 1.00 79.06 116 ARG A CA 1
ATOM 881 C C . ARG A 1 116 ? 15.945 -17.404 2.198 1.00 79.06 116 ARG A C 1
ATOM 883 O O . ARG A 1 116 ? 15.927 -17.330 3.417 1.00 79.06 116 ARG A O 1
ATOM 890 N N . ILE A 1 117 ? 16.534 -18.424 1.560 1.00 78.75 117 ILE A N 1
ATOM 891 C CA . ILE A 1 117 ? 17.251 -19.512 2.262 1.00 78.75 117 ILE A CA 1
ATOM 892 C C . ILE A 1 117 ? 18.507 -18.991 2.975 1.00 78.75 117 ILE A C 1
ATOM 894 O O . ILE A 1 117 ? 18.926 -19.567 3.974 1.00 78.75 117 ILE A O 1
ATOM 898 N N . MET A 1 118 ? 19.111 -17.913 2.472 1.00 72.69 118 MET A N 1
ATOM 899 C CA . MET A 1 118 ? 20.270 -17.283 3.108 1.00 72.69 118 MET A CA 1
ATOM 900 C C . MET A 1 118 ? 19.899 -16.368 4.280 1.00 72.69 118 MET A C 1
ATOM 902 O O . MET A 1 118 ? 20.795 -15.909 4.987 1.00 72.69 118 MET A O 1
ATOM 906 N N . ARG A 1 119 ? 18.608 -16.095 4.501 1.00 68.12 119 ARG A N 1
ATOM 907 C CA . ARG A 1 119 ? 18.141 -15.312 5.647 1.00 68.12 119 ARG A CA 1
ATOM 908 C C . ARG A 1 119 ? 18.007 -16.208 6.868 1.00 68.12 119 ARG A C 1
ATOM 910 O O . ARG A 1 119 ? 17.619 -17.370 6.759 1.00 68.12 119 ARG A O 1
ATOM 917 N N . GLU A 1 120 ? 18.300 -15.650 8.039 1.00 63.47 120 GLU A N 1
ATOM 918 C CA . GLU A 1 120 ? 17.980 -16.328 9.290 1.00 63.47 120 GLU A CA 1
ATOM 919 C C . GLU A 1 120 ? 16.464 -16.564 9.349 1.00 63.47 120 GLU A C 1
ATOM 921 O O . GLU A 1 120 ? 15.695 -15.618 9.145 1.00 63.47 120 GLU A O 1
ATOM 926 N N . PRO A 1 121 ? 16.014 -17.810 9.582 1.00 59.34 121 PRO A N 1
ATOM 927 C CA . PRO A 1 121 ? 14.600 -18.075 9.752 1.00 59.34 121 PRO A CA 1
ATOM 928 C C . PRO A 1 121 ? 14.124 -17.330 10.997 1.00 59.34 121 PRO A C 1
ATOM 930 O O . PRO A 1 121 ? 14.579 -17.599 12.109 1.00 59.34 121 PRO A O 1
ATOM 933 N N . MET A 1 122 ? 13.201 -16.389 10.811 1.00 56.56 122 MET A N 1
ATOM 934 C CA . MET A 1 122 ? 12.410 -15.888 11.926 1.00 56.56 122 MET A CA 1
ATOM 935 C C . MET A 1 122 ? 11.509 -17.029 12.394 1.00 56.56 122 MET A C 1
ATOM 937 O O . MET A 1 122 ? 10.905 -17.715 11.568 1.00 56.56 122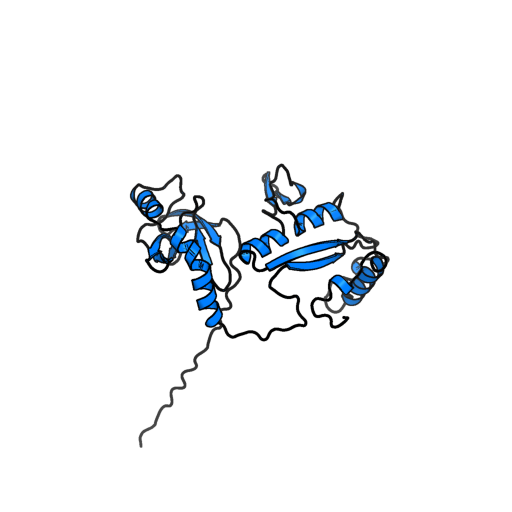 MET A O 1
ATOM 941 N N . ALA A 1 123 ? 11.450 -17.262 13.706 1.00 60.25 123 ALA A N 1
ATOM 942 C CA . ALA A 1 123 ? 10.465 -18.179 14.261 1.00 60.25 123 ALA A CA 1
ATOM 943 C C . ALA A 1 123 ? 9.066 -17.704 13.843 1.00 60.25 123 ALA A C 1
ATOM 945 O O . ALA A 1 123 ? 8.784 -16.506 13.908 1.00 60.25 123 ALA A O 1
ATOM 946 N N . GLU A 1 124 ? 8.220 -18.627 13.385 1.00 59.72 124 GLU A N 1
ATOM 947 C CA . GLU A 1 124 ? 6.815 -18.308 13.146 1.00 59.72 124 GLU A CA 1
ATOM 948 C C . GLU A 1 124 ? 6.175 -17.964 14.493 1.00 59.72 124 GLU A C 1
ATOM 950 O O . GLU A 1 124 ? 6.078 -18.804 15.389 1.00 59.72 124 GLU A O 1
ATOM 955 N N . ASP A 1 125 ? 5.811 -16.694 14.650 1.00 64.62 125 ASP A N 1
ATOM 956 C CA . ASP A 1 125 ? 5.014 -16.230 15.771 1.00 64.62 125 ASP A CA 1
ATOM 957 C C . ASP A 1 125 ? 3.541 -16.341 15.384 1.00 64.62 125 ASP A C 1
ATOM 959 O O . ASP A 1 125 ? 3.005 -15.506 14.653 1.00 64.62 125 ASP A O 1
ATOM 963 N N . ASN A 1 126 ? 2.895 -17.399 15.868 1.00 67.69 126 ASN A N 1
ATOM 964 C CA . ASN A 1 126 ? 1.482 -17.665 15.608 1.00 67.69 126 ASN A CA 1
ATOM 965 C C . ASN A 1 126 ? 0.540 -16.690 16.339 1.00 67.69 126 ASN A C 1
ATOM 967 O O . ASN A 1 126 ? -0.672 -16.829 16.206 1.00 67.69 126 ASN A O 1
ATOM 971 N N . THR A 1 127 ? 1.060 -15.734 17.120 1.00 73.44 127 THR A N 1
ATOM 972 C CA . THR A 1 127 ? 0.259 -14.640 17.699 1.00 73.44 127 THR A CA 1
ATOM 973 C C . THR A 1 127 ? 0.085 -13.464 16.738 1.00 73.44 127 THR A C 1
ATOM 975 O O . THR A 1 127 ? -0.748 -12.590 16.966 1.00 73.44 127 THR A O 1
ATOM 978 N N . LEU A 1 128 ? 0.861 -13.421 15.651 1.00 77.62 128 LEU A N 1
ATOM 979 C CA . LEU A 1 128 ? 0.778 -12.367 14.647 1.00 77.62 128 LEU A CA 1
ATOM 980 C C . LEU A 1 128 ? -0.075 -12.807 13.459 1.00 77.62 128 LEU A C 1
ATOM 982 O O . LEU A 1 128 ? -0.149 -13.987 13.118 1.00 77.62 128 LEU A O 1
ATOM 986 N N . LEU A 1 129 ? -0.664 -11.824 12.775 1.00 82.88 129 LEU A N 1
ATOM 987 C CA . LEU A 1 129 ? -1.398 -12.067 11.538 1.00 82.88 129 LEU A CA 1
ATOM 988 C C . LEU A 1 129 ? -0.501 -12.820 10.531 1.00 82.88 129 LEU A C 1
ATOM 990 O O . LEU A 1 129 ? 0.607 -12.348 10.239 1.00 82.88 129 LEU A O 1
ATOM 994 N N . PRO A 1 130 ? -0.968 -13.935 9.939 1.00 84.88 130 PRO A N 1
ATOM 995 C CA . PRO A 1 130 ? -0.180 -14.662 8.957 1.00 84.88 130 PRO A CA 1
ATOM 996 C C . PRO A 1 130 ? 0.186 -13.771 7.763 1.00 84.88 130 PRO A C 1
ATOM 998 O O . PRO A 1 130 ? -0.652 -13.108 7.159 1.00 84.88 130 PRO A O 1
ATOM 1001 N N . HIS A 1 131 ? 1.456 -13.772 7.375 1.00 81.56 131 HIS A N 1
ATOM 1002 C CA . HIS A 1 131 ? 1.990 -12.871 6.346 1.00 81.56 131 HIS A CA 1
ATOM 1003 C C . HIS A 1 131 ? 1.880 -13.436 4.916 1.00 81.56 131 HIS A C 1
ATOM 1005 O O . HIS A 1 131 ? 2.482 -12.901 3.986 1.00 81.56 131 HIS A O 1
ATOM 1011 N N . LEU A 1 132 ? 1.129 -14.527 4.733 1.00 86.00 132 LEU A N 1
ATOM 1012 C CA . LEU A 1 132 ? 0.905 -15.216 3.461 1.00 86.00 132 LEU A CA 1
ATOM 1013 C C . LEU A 1 132 ? -0.575 -15.583 3.293 1.00 86.00 132 LEU A C 1
ATOM 1015 O O . LEU A 1 132 ? -1.344 -15.622 4.251 1.00 86.00 132 LEU A O 1
ATOM 1019 N N . GLY A 1 133 ? -0.966 -15.907 2.065 1.00 88.44 133 GLY A N 1
ATOM 1020 C CA . GLY A 1 133 ? -2.306 -16.356 1.712 1.00 88.44 133 GLY A CA 1
ATOM 1021 C C . GLY A 1 133 ? -3.342 -15.235 1.704 1.00 88.44 133 GLY A C 1
ATOM 1022 O O . GLY A 1 133 ? -3.017 -14.049 1.586 1.00 88.44 133 GLY A O 1
ATOM 1023 N N . LYS A 1 134 ? -4.613 -15.633 1.778 1.00 91.56 134 LYS A N 1
ATOM 1024 C CA . LYS A 1 134 ? -5.743 -14.712 1.887 1.00 91.56 134 LYS A CA 1
ATOM 1025 C C . LYS A 1 134 ? -6.055 -14.493 3.362 1.00 91.56 134 LYS A C 1
ATOM 1027 O O . LYS A 1 134 ? -6.483 -15.432 4.024 1.00 91.56 134 LYS A O 1
ATOM 1032 N N . GLN A 1 135 ? -5.848 -13.271 3.843 1.00 91.25 135 GLN A N 1
ATOM 1033 C CA . GLN A 1 135 ? -6.104 -12.902 5.236 1.00 91.25 135 GLN A CA 1
ATOM 1034 C C . GLN A 1 135 ? -7.270 -11.933 5.328 1.00 91.25 135 GLN A C 1
ATOM 1036 O O . GLN A 1 135 ? -7.322 -10.970 4.566 1.00 91.25 135 GLN A O 1
ATOM 1041 N N . LYS A 1 136 ? -8.185 -12.178 6.264 1.00 91.94 136 LYS A N 1
ATOM 1042 C CA . LYS A 1 136 ? -9.269 -11.251 6.588 1.00 91.94 136 LYS A CA 1
ATOM 1043 C C . LYS A 1 136 ? -8.851 -10.339 7.732 1.00 91.94 136 LYS A C 1
ATOM 1045 O O . LYS A 1 136 ? -8.317 -10.820 8.724 1.00 91.94 136 LYS A O 1
ATOM 1050 N N . ILE A 1 137 ? -9.096 -9.041 7.594 1.00 93.81 137 ILE A N 1
ATOM 1051 C CA . ILE A 1 137 ? -8.687 -8.032 8.575 1.00 93.81 137 ILE A CA 1
ATOM 1052 C C . ILE A 1 137 ? -9.886 -7.123 8.881 1.00 93.81 137 ILE A C 1
ATOM 1054 O O . ILE A 1 137 ? -10.384 -6.466 7.963 1.00 93.81 137 ILE A O 1
ATOM 1058 N N . PRO A 1 138 ? -10.360 -7.045 10.136 1.00 94.75 138 PRO A N 1
ATOM 1059 C CA . PRO A 1 138 ? -11.445 -6.143 10.489 1.00 94.75 138 PRO A CA 1
ATOM 1060 C C . PRO A 1 138 ? -10.946 -4.696 10.545 1.00 94.75 138 PRO A C 1
ATOM 1062 O O . PRO A 1 138 ? -9.864 -4.408 11.058 1.00 94.75 138 PRO A O 1
ATOM 1065 N N . VAL A 1 139 ? -11.756 -3.766 10.042 1.00 97.25 139 VAL A N 1
ATOM 1066 C CA . VAL A 1 139 ? -11.514 -2.323 10.142 1.00 97.25 139 VAL A CA 1
ATOM 1067 C C . VAL A 1 139 ? -12.775 -1.653 10.661 1.00 97.25 139 VAL A C 1
ATOM 1069 O O . VAL A 1 139 ? -13.783 -1.597 9.964 1.00 97.25 139 VAL A O 1
ATOM 1072 N N . ILE A 1 140 ? -12.723 -1.109 11.874 1.00 97.38 140 ILE A N 1
ATOM 1073 C CA . ILE A 1 140 ? -13.847 -0.386 12.479 1.00 97.38 140 ILE A CA 1
ATOM 1074 C C . ILE A 1 140 ? -13.606 1.113 12.301 1.00 97.38 140 ILE A C 1
ATOM 1076 O O . ILE A 1 140 ? -12.629 1.661 12.810 1.00 97.38 140 ILE A O 1
ATOM 1080 N N . LEU A 1 141 ? -14.491 1.784 11.565 1.00 97.69 141 LEU A N 1
ATOM 1081 C CA . LEU A 1 141 ? -14.466 3.236 11.429 1.00 97.69 141 LEU A CA 1
ATOM 1082 C C . LEU A 1 141 ? -15.119 3.869 12.656 1.00 97.69 141 LEU A C 1
ATOM 1084 O O . LEU A 1 141 ? -16.282 3.603 12.951 1.00 97.69 141 LEU A O 1
ATOM 1088 N N . VAL A 1 142 ? -14.376 4.727 13.347 1.00 96.94 142 VAL A N 1
ATOM 1089 C CA . VAL A 1 142 ? -14.791 5.323 14.617 1.00 96.94 142 VAL A CA 1
ATOM 1090 C C . VAL A 1 142 ? -14.889 6.839 14.490 1.00 96.94 142 VAL A C 1
ATOM 1092 O O . VAL A 1 142 ? -13.955 7.491 14.029 1.00 96.94 142 VAL A O 1
ATOM 1095 N N . GLU A 1 143 ? -16.011 7.390 14.941 1.00 95.75 143 GLU A N 1
ATOM 1096 C CA . GLU A 1 143 ? -16.203 8.814 15.202 1.00 95.75 143 GLU A CA 1
ATOM 1097 C C . GLU A 1 143 ? -16.214 9.075 16.706 1.00 95.75 143 GLU A C 1
ATOM 1099 O O . GLU A 1 143 ? -16.747 8.286 17.491 1.00 95.75 143 GLU A O 1
ATOM 1104 N N . PHE A 1 144 ? -15.686 10.226 17.106 1.00 95.81 144 PHE A N 1
ATOM 1105 C CA . PHE A 1 144 ? -15.771 10.690 18.486 1.00 95.81 144 PHE A CA 1
ATOM 1106 C C . PHE A 1 144 ? -17.029 11.532 18.681 1.00 95.81 144 PHE A C 1
ATOM 1108 O O . PHE A 1 144 ? -17.629 12.028 17.719 1.00 95.81 144 PHE A O 1
ATOM 1115 N N . SER A 1 145 ? -17.443 11.735 19.932 1.00 96.44 145 SER A N 1
ATOM 1116 C CA . SER A 1 145 ? -18.650 12.518 20.209 1.00 96.44 145 SER A CA 1
ATOM 1117 C C . SER A 1 145 ? -18.565 13.957 19.673 1.00 96.44 145 SER A C 1
ATOM 1119 O O . SER A 1 145 ? -19.584 14.498 19.220 1.00 96.44 145 SER A O 1
ATOM 1121 N N . ASP A 1 146 ? -17.350 14.514 19.640 1.00 95.75 146 ASP A N 1
ATOM 1122 C CA . ASP A 1 146 ? -16.986 15.869 19.221 1.00 95.75 146 ASP A CA 1
ATOM 1123 C C . ASP A 1 146 ? -16.272 15.966 17.857 1.00 95.75 146 ASP A C 1
ATOM 1125 O O . ASP A 1 146 ? -16.188 17.063 17.302 1.00 95.75 146 ASP A O 1
ATOM 1129 N N . VAL A 1 147 ? -15.797 14.852 17.285 1.00 95.00 147 VAL A N 1
ATOM 1130 C CA . VAL A 1 147 ? -15.053 14.831 16.009 1.00 95.00 147 VAL A CA 1
ATOM 1131 C C . VAL A 1 147 ? -15.636 13.777 15.052 1.00 95.00 147 VAL A C 1
ATOM 1133 O O . VAL A 1 147 ? -15.289 12.597 15.162 1.00 95.00 147 VAL A O 1
ATOM 1136 N N . PRO A 1 148 ? -16.516 14.179 14.111 1.00 94.31 148 PRO A N 1
ATOM 1137 C CA . PRO A 1 148 ? -17.051 13.297 13.073 1.00 94.31 148 PRO A CA 1
ATOM 1138 C C . PRO A 1 148 ? -16.117 13.190 11.856 1.00 94.31 148 PRO A C 1
ATOM 1140 O O . PRO A 1 148 ? -15.223 14.021 11.661 1.00 94.31 148 PRO A O 1
ATOM 1143 N N . PHE A 1 149 ? -16.363 12.209 10.985 1.00 94.31 149 PHE A N 1
ATOM 1144 C CA . PHE A 1 149 ? -15.717 12.154 9.677 1.00 94.31 149 PHE A CA 1
ATOM 1145 C C . PHE A 1 149 ? -16.139 13.345 8.810 1.00 94.31 149 PHE A C 1
ATOM 1147 O O . PHE A 1 149 ? -17.283 13.792 8.810 1.00 94.31 149 PHE A O 1
ATOM 1154 N N . THR A 1 150 ? -15.199 13.835 8.005 1.00 92.38 150 THR A N 1
ATOM 1155 C CA . THR A 1 150 ? -15.443 14.902 7.021 1.00 92.38 150 THR A CA 1
ATOM 1156 C C . THR A 1 150 ? -15.749 14.364 5.623 1.00 92.38 150 THR A C 1
ATOM 1158 O O . THR A 1 150 ? -16.105 15.123 4.724 1.00 92.38 150 THR A O 1
ATOM 1161 N N . VAL A 1 151 ? -15.599 13.054 5.425 1.00 89.44 151 VAL A N 1
ATOM 1162 C CA . VAL A 1 151 ? -15.881 12.362 4.166 1.00 89.44 151 VAL A CA 1
ATOM 1163 C C . VAL A 1 151 ? -17.366 12.003 4.118 1.00 89.44 151 VAL A C 1
ATOM 1165 O O . VAL A 1 151 ? -17.885 11.454 5.080 1.00 89.44 151 VAL A O 1
ATOM 1168 N N . ASN A 1 152 ? -18.039 12.262 2.991 1.00 86.56 152 ASN A N 1
ATOM 1169 C CA . ASN A 1 152 ? -19.493 12.066 2.863 1.00 86.56 152 ASN A CA 1
ATOM 1170 C C . ASN A 1 152 ? -19.949 10.614 3.100 1.00 86.56 152 ASN A C 1
ATOM 1172 O O . ASN A 1 152 ? -20.932 10.395 3.798 1.00 86.56 152 ASN A O 1
ATOM 1176 N N . ASN A 1 153 ? -19.227 9.633 2.543 1.00 93.69 153 ASN A N 1
ATOM 1177 C CA . ASN A 1 153 ? -19.526 8.203 2.689 1.00 93.69 153 ASN A CA 1
ATOM 1178 C C . ASN A 1 153 ? -18.303 7.462 3.260 1.00 93.69 153 ASN A C 1
ATOM 1180 O O . ASN A 1 153 ? -17.611 6.775 2.505 1.00 93.69 153 ASN A O 1
ATOM 1184 N N . PRO A 1 154 ? -17.994 7.576 4.568 1.00 95.19 154 PRO A N 1
ATOM 1185 C CA . PRO A 1 154 ? -16.755 7.038 5.132 1.00 95.19 154 PRO A CA 1
ATOM 1186 C C . PRO A 1 154 ? -16.571 5.549 4.832 1.00 95.19 154 PRO A C 1
ATOM 1188 O O . PRO A 1 154 ? -15.531 5.154 4.314 1.00 95.19 154 PRO A O 1
ATOM 1191 N N . LYS A 1 155 ? -17.608 4.732 5.058 1.00 95.75 155 LYS A N 1
ATOM 1192 C CA . LYS A 1 155 ? -17.556 3.287 4.800 1.00 95.75 155 LYS A CA 1
ATOM 1193 C C . LYS A 1 155 ? -17.188 2.963 3.354 1.00 95.75 155 LYS A C 1
ATOM 1195 O O . LYS A 1 155 ? -16.305 2.146 3.119 1.00 95.75 155 LYS A O 1
ATOM 1200 N N . GLU A 1 156 ? -17.840 3.606 2.389 1.00 96.06 156 GLU A N 1
ATOM 1201 C CA . GLU A 1 156 ? -17.588 3.368 0.965 1.00 96.06 156 GLU A CA 1
ATOM 1202 C C . GLU A 1 156 ? -16.184 3.833 0.559 1.00 96.06 156 GLU A C 1
ATOM 1204 O O . GLU A 1 156 ? -15.442 3.076 -0.070 1.00 96.06 156 GLU A O 1
ATOM 1209 N N . THR A 1 157 ? -15.783 5.033 0.986 1.00 95.25 157 THR A N 1
ATOM 1210 C CA . THR A 1 157 ? -14.463 5.595 0.688 1.00 95.25 157 THR A CA 1
ATOM 1211 C C . THR A 1 157 ? -13.344 4.740 1.275 1.00 95.25 157 THR A C 1
ATOM 1213 O O . THR A 1 157 ? -12.412 4.383 0.558 1.00 95.25 157 THR A O 1
ATOM 1216 N N . PHE A 1 158 ? -13.429 4.352 2.551 1.00 96.62 158 PHE A N 1
ATOM 1217 C CA . PHE A 1 158 ? -12.410 3.505 3.175 1.00 96.62 158 PHE A CA 1
ATOM 1218 C C . PHE A 1 158 ? -12.423 2.085 2.612 1.00 96.62 158 PHE A C 1
ATOM 1220 O O . PHE A 1 158 ? -11.356 1.518 2.393 1.00 96.62 158 PHE A O 1
ATOM 1227 N N . ASN A 1 159 ? -13.592 1.531 2.279 1.00 97.50 159 ASN A N 1
ATOM 1228 C CA . ASN A 1 159 ? -13.656 0.244 1.593 1.00 97.50 159 ASN A CA 1
ATOM 1229 C C . ASN A 1 159 ? -12.967 0.301 0.224 1.00 97.50 159 ASN A C 1
ATOM 1231 O O . ASN A 1 159 ? -12.203 -0.597 -0.117 1.00 97.50 159 ASN A O 1
ATOM 1235 N N . LYS A 1 160 ? -13.161 1.373 -0.550 1.00 96.06 160 LYS A N 1
ATOM 1236 C CA . LYS A 1 160 ? -12.453 1.562 -1.820 1.00 96.06 160 LYS A CA 1
ATOM 1237 C C . LYS A 1 160 ? -10.949 1.742 -1.604 1.00 96.06 160 LYS A C 1
ATOM 1239 O O . LYS A 1 160 ? -10.170 1.054 -2.259 1.00 96.06 160 LYS A O 1
ATOM 1244 N N . TYR A 1 161 ? -10.544 2.577 -0.648 1.00 95.69 161 TYR A N 1
ATOM 1245 C CA . TYR A 1 161 ? -9.140 2.796 -0.284 1.00 95.69 161 TYR A CA 1
ATOM 1246 C C . TYR A 1 161 ? -8.425 1.501 0.134 1.00 95.69 161 TYR A C 1
ATOM 1248 O O . TYR A 1 161 ? -7.274 1.278 -0.242 1.00 95.69 161 TYR A O 1
ATOM 1256 N N . LEU A 1 162 ? -9.105 0.618 0.865 1.00 97.56 162 LEU A N 1
ATOM 1257 C CA . LEU A 1 162 ? -8.532 -0.629 1.370 1.00 97.56 162 LEU A CA 1
ATOM 1258 C C . LEU A 1 162 ? -8.619 -1.784 0.364 1.00 97.56 162 LEU A C 1
ATOM 1260 O O . LEU A 1 162 ? -7.642 -2.512 0.199 1.00 97.56 162 LEU A O 1
ATOM 1264 N N . ASN A 1 163 ? -9.742 -1.935 -0.347 1.00 97.00 163 ASN A N 1
ATOM 1265 C CA . ASN A 1 163 ? -10.057 -3.132 -1.142 1.00 97.00 163 ASN A CA 1
ATOM 1266 C C . ASN A 1 163 ? -10.159 -2.914 -2.659 1.00 97.00 163 ASN A C 1
ATOM 1268 O O . ASN A 1 163 ? -10.340 -3.892 -3.393 1.00 97.00 163 ASN A O 1
ATOM 1272 N N . GLY A 1 164 ? -10.066 -1.674 -3.152 1.00 94.44 164 GLY A N 1
ATOM 1273 C CA . GLY A 1 164 ? -10.195 -1.347 -4.576 1.00 94.44 164 GLY A CA 1
ATOM 1274 C C . GLY A 1 164 ? -9.311 -2.226 -5.471 1.00 94.44 164 GLY A C 1
ATOM 1275 O O . GLY A 1 164 ? -8.119 -2.392 -5.214 1.00 94.44 164 GLY A O 1
ATOM 1276 N N . LYS A 1 165 ? -9.894 -2.835 -6.508 1.00 88.88 165 LYS A N 1
ATOM 1277 C CA . LYS A 1 165 ? -9.170 -3.761 -7.402 1.00 88.88 165 LYS A CA 1
ATOM 1278 C C . LYS A 1 165 ? -8.480 -3.046 -8.561 1.00 88.88 165 LYS A C 1
ATOM 1280 O O . LYS A 1 165 ? -7.417 -3.486 -9.005 1.00 88.88 165 LYS A O 1
ATOM 1285 N N . GLU A 1 166 ? -9.061 -1.932 -8.988 1.00 89.56 166 GLU A N 1
ATOM 1286 C CA . GLU A 1 166 ? -8.567 -1.098 -10.077 1.00 89.56 166 GLU A CA 1
ATOM 1287 C C . GLU A 1 166 ? -7.567 -0.046 -9.594 1.00 89.56 166 GLU A C 1
ATOM 1289 O O . GLU A 1 166 ? -7.520 0.309 -8.414 1.00 89.56 166 GLU A O 1
ATOM 1294 N N . LEU A 1 167 ? -6.766 0.456 -10.534 1.00 90.06 167 LEU A N 1
ATOM 1295 C CA . LEU A 1 167 ? -5.886 1.592 -10.292 1.00 90.06 167 LEU A CA 1
ATOM 1296 C C . LEU A 1 167 ? -6.705 2.874 -10.182 1.00 90.06 167 LEU A C 1
ATOM 1298 O O . LEU A 1 167 ? -7.587 3.135 -11.002 1.00 90.06 167 LEU A O 1
ATOM 1302 N N . PHE A 1 168 ? -6.366 3.692 -9.196 1.00 92.75 168 PHE A N 1
ATOM 1303 C CA . PHE A 1 168 ? -7.037 4.958 -8.970 1.00 92.75 168 PHE A CA 1
ATOM 1304 C C . PHE A 1 168 ? -6.504 6.032 -9.908 1.00 92.75 168 PHE A C 1
ATOM 1306 O O . PHE A 1 168 ? -5.315 6.096 -10.235 1.00 92.75 168 PHE A O 1
ATOM 1313 N N . ASN A 1 169 ? -7.395 6.922 -10.323 1.00 88.12 169 ASN A N 1
ATOM 1314 C CA . ASN A 1 169 ? -7.043 8.090 -11.104 1.00 88.12 169 ASN A CA 1
ATOM 1315 C C . ASN A 1 169 ? -7.867 9.307 -10.678 1.00 88.12 169 ASN A C 1
ATOM 1317 O O . ASN A 1 169 ? -8.988 9.195 -10.200 1.00 88.12 169 ASN A O 1
ATOM 1321 N N . LYS A 1 170 ? -7.329 10.500 -10.935 1.00 87.12 170 LYS A N 1
ATOM 1322 C CA . LYS A 1 170 ? -7.951 11.770 -10.530 1.00 87.12 170 LYS A CA 1
ATOM 1323 C C . LYS A 1 170 ? -9.367 12.010 -11.073 1.00 87.12 170 LYS A C 1
ATOM 1325 O O . LYS A 1 170 ? -10.062 12.871 -10.549 1.00 87.12 170 LYS A O 1
ATOM 1330 N N . THR A 1 171 ? -9.745 11.355 -12.174 1.00 88.44 171 THR A N 1
ATOM 1331 C CA . THR A 1 171 ? -11.024 11.592 -12.855 1.00 88.44 171 THR A CA 1
ATOM 1332 C C . THR A 1 171 ? -12.125 10.726 -12.262 1.00 88.44 171 THR A C 1
ATOM 1334 O O . THR A 1 171 ? -13.209 11.236 -12.001 1.00 88.44 171 THR A O 1
ATOM 1337 N N . ASN A 1 172 ? -11.843 9.444 -12.033 1.00 89.31 172 ASN A N 1
ATOM 1338 C CA . ASN A 1 172 ? -12.834 8.486 -11.541 1.00 89.31 172 ASN A CA 1
ATOM 1339 C C . ASN A 1 172 ? -12.778 8.300 -10.019 1.00 89.31 172 ASN A C 1
ATOM 1341 O O . ASN A 1 172 ? -13.744 7.824 -9.431 1.00 89.31 172 ASN A O 1
ATOM 1345 N N . ASP A 1 173 ? -11.653 8.654 -9.394 1.00 91.75 173 ASP A N 1
ATOM 1346 C CA . ASP A 1 173 ? -11.362 8.396 -7.982 1.00 91.75 173 ASP A CA 1
ATOM 1347 C C . ASP A 1 173 ? -10.802 9.652 -7.273 1.00 91.75 173 ASP A C 1
ATOM 1349 O O . ASP A 1 173 ? -9.750 9.587 -6.624 1.00 91.75 173 ASP A O 1
ATOM 1353 N N . PRO A 1 174 ? -11.438 10.835 -7.415 1.00 90.12 174 PRO A N 1
ATOM 1354 C CA . PRO A 1 174 ? -10.940 12.075 -6.816 1.00 90.12 174 PRO A CA 1
ATOM 1355 C C . PRO A 1 174 ? -10.805 11.999 -5.287 1.00 90.12 174 PRO A C 1
ATOM 1357 O O . PRO A 1 174 ? -9.957 12.681 -4.722 1.00 90.12 174 PRO A O 1
ATOM 1360 N N . GLU A 1 175 ? -11.594 11.156 -4.624 1.00 90.06 175 GLU A N 1
ATOM 1361 C CA . GLU A 1 175 ? -11.575 10.916 -3.180 1.00 90.06 175 GLU A CA 1
ATOM 1362 C C . GLU A 1 175 ? -10.372 10.087 -2.696 1.00 90.06 175 GLU A C 1
ATOM 1364 O O . GLU A 1 175 ? -10.111 10.026 -1.498 1.00 90.06 175 GLU A O 1
ATOM 1369 N N . MET A 1 176 ? -9.607 9.478 -3.611 1.00 93.12 176 MET A N 1
ATOM 1370 C CA . MET A 1 176 ? -8.372 8.742 -3.298 1.00 93.12 176 MET A CA 1
ATOM 1371 C C . MET A 1 176 ? -7.135 9.653 -3.237 1.00 93.12 176 MET A C 1
ATOM 1373 O O . MET A 1 176 ? -6.006 9.167 -3.115 1.00 93.12 176 MET A O 1
ATOM 1377 N N . GLY A 1 177 ? -7.324 10.969 -3.340 1.00 89.38 177 GLY A N 1
ATOM 1378 C CA . GLY A 1 177 ? -6.261 11.963 -3.299 1.00 89.38 177 GLY A CA 1
ATOM 1379 C C . GLY A 1 177 ? -6.781 13.380 -3.090 1.00 89.38 177 GLY A C 1
ATOM 1380 O O . GLY A 1 177 ? -7.907 13.604 -2.660 1.00 89.38 177 GLY A O 1
ATOM 1381 N N . TYR A 1 178 ? -5.935 14.358 -3.385 1.00 87.12 178 TYR A N 1
ATOM 1382 C CA . TYR A 1 178 ? -6.262 15.776 -3.323 1.00 87.12 178 TYR A CA 1
ATOM 1383 C C . TYR A 1 178 ? -5.460 16.563 -4.364 1.00 87.12 178 TYR A C 1
ATOM 1385 O O . TYR A 1 178 ? -4.431 16.110 -4.868 1.00 87.12 178 TYR A O 1
ATOM 1393 N N . PHE A 1 179 ? -5.913 17.772 -4.690 1.00 86.25 179 PHE A N 1
ATOM 1394 C CA . PHE A 1 179 ? -5.147 18.701 -5.518 1.00 86.25 179 PHE A CA 1
ATOM 1395 C C . PHE A 1 179 ? -4.291 19.602 -4.631 1.00 86.25 179 PHE A C 1
ATOM 1397 O O . PHE A 1 179 ? -4.794 20.253 -3.717 1.00 86.25 179 PHE A O 1
ATOM 1404 N N . ASN A 1 180 ? -2.989 19.659 -4.901 1.00 90.12 180 ASN A N 1
ATOM 1405 C CA . ASN A 1 180 ? -2.107 20.605 -4.230 1.00 90.12 180 ASN A CA 1
ATOM 1406 C C . ASN A 1 180 ? -2.364 22.045 -4.717 1.00 90.12 180 ASN A C 1
ATOM 1408 O O . ASN A 1 180 ? -3.026 22.275 -5.731 1.00 90.12 180 ASN A O 1
ATOM 1412 N N . SER A 1 181 ? -1.771 23.034 -4.046 1.00 91.69 181 SER A N 1
ATOM 1413 C CA . SER A 1 181 ? -1.945 24.460 -4.377 1.00 91.69 181 SER A CA 1
ATOM 1414 C C . SER A 1 181 ? -1.477 24.857 -5.788 1.00 91.69 181 SER A C 1
ATOM 1416 O O . SER A 1 181 ? -1.765 25.963 -6.232 1.00 91.69 181 SER A O 1
ATOM 1418 N N . LYS A 1 182 ? -0.750 23.982 -6.498 1.00 92.56 182 LYS A N 1
ATOM 1419 C CA . LYS A 1 182 ? -0.286 24.176 -7.882 1.00 92.56 182 LYS A CA 1
ATOM 1420 C C . LYS A 1 182 ? -1.161 23.438 -8.909 1.00 92.56 182 LYS A C 1
ATOM 1422 O O . LYS A 1 182 ? -0.796 23.380 -10.079 1.00 92.56 182 LYS A O 1
ATOM 1427 N N . GLY A 1 183 ? -2.279 22.842 -8.486 1.00 86.12 183 GLY A N 1
ATOM 1428 C CA . GLY A 1 183 ? -3.199 22.094 -9.349 1.00 86.12 183 GLY A CA 1
ATOM 1429 C C . GLY A 1 183 ? -2.739 20.675 -9.706 1.00 86.12 183 GLY A C 1
ATOM 1430 O O . GLY A 1 183 ? -3.350 20.030 -10.557 1.00 86.12 183 GLY A O 1
ATOM 1431 N N . GLY A 1 184 ? -1.675 20.164 -9.077 1.00 87.38 184 GLY A N 1
ATOM 1432 C CA . GLY A 1 184 ? -1.234 18.779 -9.245 1.00 87.38 184 GLY A CA 1
ATOM 1433 C C . GLY A 1 184 ? -2.045 17.830 -8.366 1.00 87.38 184 GLY A C 1
ATOM 1434 O O . GLY A 1 184 ? -2.198 18.092 -7.174 1.00 87.38 184 GLY A O 1
ATOM 1435 N N . PHE A 1 185 ? -2.538 16.729 -8.938 1.00 85.44 185 PHE A N 1
ATOM 1436 C CA . PHE A 1 185 ? -3.201 15.675 -8.168 1.00 85.44 185 PHE A CA 1
ATOM 1437 C C . PHE A 1 185 ? -2.160 14.831 -7.428 1.00 85.44 185 PHE A C 1
ATOM 1439 O O . PHE A 1 185 ? -1.233 14.304 -8.044 1.00 85.44 185 PHE A O 1
ATOM 1446 N N . VAL A 1 186 ? -2.329 14.716 -6.116 1.00 86.75 186 VAL A N 1
ATOM 1447 C CA . VAL A 1 186 ? -1.542 13.874 -5.218 1.00 86.75 186 VAL A CA 1
ATOM 1448 C C . VAL A 1 186 ? -2.511 12.869 -4.616 1.00 86.75 186 VAL A C 1
ATOM 1450 O O . VAL A 1 186 ? -3.393 13.242 -3.850 1.00 86.75 186 VAL A O 1
ATOM 1453 N N . GLY A 1 187 ? -2.385 11.603 -4.990 1.00 84.94 187 GLY A N 1
ATOM 1454 C CA . GLY A 1 187 ? -3.314 10.572 -4.552 1.00 84.94 187 GLY A CA 1
ATOM 1455 C C . GLY A 1 187 ? -2.704 9.188 -4.599 1.00 84.94 187 GLY A C 1
ATOM 1456 O O . GLY A 1 187 ? -1.617 8.983 -5.146 1.00 84.94 187 GLY A O 1
ATOM 1457 N N . ASN A 1 188 ? -3.428 8.245 -4.015 1.00 86.06 188 ASN A N 1
ATOM 1458 C CA . ASN A 1 188 ? -3.070 6.839 -4.048 1.00 86.06 188 ASN A CA 1
ATOM 1459 C C . ASN A 1 188 ? -3.180 6.318 -5.483 1.00 86.06 188 ASN A C 1
ATOM 1461 O O . ASN A 1 188 ? -4.085 6.700 -6.217 1.00 86.06 188 ASN A O 1
ATOM 1465 N N . TYR A 1 189 ? -2.256 5.446 -5.886 1.00 84.00 189 TYR A N 1
ATOM 1466 C CA . TYR A 1 189 ? -2.279 4.812 -7.210 1.00 84.00 189 TYR A CA 1
ATOM 1467 C C . TYR A 1 189 ? -3.174 3.563 -7.246 1.00 84.00 189 TYR A C 1
ATOM 1469 O O . TYR A 1 189 ? -3.686 3.184 -8.295 1.00 84.00 189 TYR A O 1
ATOM 1477 N N . GLY A 1 190 ? -3.385 2.929 -6.096 1.00 90.50 190 GLY A N 1
ATOM 1478 C CA . GLY A 1 190 ? -4.245 1.765 -5.918 1.00 90.50 190 GLY A CA 1
ATOM 1479 C C . GLY A 1 190 ? -4.542 1.553 -4.437 1.00 90.50 190 GLY A C 1
ATOM 1480 O O . GLY A 1 190 ? -4.065 2.314 -3.590 1.00 90.50 190 GLY A O 1
ATOM 1481 N N . SER A 1 191 ? -5.344 0.535 -4.133 1.00 95.50 191 SER A N 1
ATOM 1482 C CA . SER A 1 191 ? -5.742 0.236 -2.758 1.00 95.50 191 SER A CA 1
ATOM 1483 C C . SER A 1 191 ? -4.617 -0.375 -1.921 1.00 95.50 191 SER A C 1
ATOM 1485 O O . SER A 1 191 ? -3.639 -0.909 -2.453 1.00 95.50 191 SER A O 1
ATOM 1487 N N . VAL A 1 192 ? -4.790 -0.363 -0.598 1.00 94.88 192 VAL A N 1
ATOM 1488 C CA . VAL A 1 192 ? -3.879 -1.035 0.343 1.00 94.88 192 VAL A CA 1
ATOM 1489 C C . VAL A 1 192 ? -3.788 -2.538 0.052 1.00 94.88 192 VAL A C 1
ATOM 1491 O O . VAL A 1 192 ? -2.690 -3.088 -0.031 1.00 94.88 192 VAL A O 1
ATOM 1494 N N . GLY A 1 193 ? -4.919 -3.209 -0.180 1.00 94.62 193 GLY A N 1
ATOM 1495 C CA . GLY A 1 193 ? -4.936 -4.631 -0.523 1.00 94.62 193 GLY A CA 1
ATOM 1496 C C . GLY A 1 193 ? -4.212 -4.929 -1.835 1.00 94.62 193 GLY A C 1
ATOM 1497 O O . GLY A 1 193 ? -3.458 -5.901 -1.928 1.00 94.62 193 GLY A O 1
ATOM 1498 N N . ARG A 1 194 ? -4.361 -4.049 -2.834 1.00 93.56 194 ARG A N 1
ATOM 1499 C CA . ARG A 1 194 ? -3.627 -4.154 -4.100 1.00 93.56 194 ARG A CA 1
ATOM 1500 C C . ARG A 1 194 ? -2.125 -3.971 -3.901 1.00 93.56 194 ARG A C 1
ATOM 1502 O O . ARG A 1 194 ? -1.363 -4.765 -4.440 1.00 93.56 194 ARG A O 1
ATOM 1509 N N . TYR A 1 195 ? -1.708 -2.988 -3.101 1.00 89.50 195 TYR A N 1
ATOM 1510 C CA . TYR A 1 195 ? -0.299 -2.761 -2.768 1.00 89.50 195 TYR A CA 1
ATOM 1511 C C . TYR A 1 195 ? 0.357 -4.034 -2.219 1.00 89.50 195 TYR A C 1
ATOM 1513 O O . TYR A 1 195 ? 1.381 -4.476 -2.740 1.00 89.50 195 TYR A O 1
ATOM 1521 N N . PHE A 1 196 ? -0.252 -4.655 -1.206 1.00 89.00 196 PHE A N 1
ATOM 1522 C CA . PHE A 1 196 ? 0.297 -5.860 -0.582 1.00 89.00 196 PHE A CA 1
ATOM 1523 C C . PHE A 1 196 ? 0.291 -7.069 -1.524 1.00 89.00 196 PHE A C 1
ATOM 1525 O O . PHE A 1 196 ? 1.276 -7.810 -1.572 1.00 89.00 196 PHE A O 1
ATOM 1532 N N . SER A 1 197 ? -0.768 -7.233 -2.320 1.00 89.62 197 SER A N 1
ATOM 1533 C CA . SER A 1 197 ? -0.837 -8.281 -3.341 1.00 89.62 197 SER A CA 1
ATOM 1534 C C . SER A 1 197 ? 0.247 -8.110 -4.405 1.00 89.62 197 SER A C 1
ATOM 1536 O O . SER A 1 197 ? 0.940 -9.069 -4.729 1.00 89.62 197 SER A O 1
ATOM 1538 N N . ASP A 1 198 ? 0.439 -6.905 -4.938 1.00 85.38 198 ASP A N 1
ATOM 1539 C CA . ASP A 1 198 ? 1.421 -6.655 -5.996 1.00 85.38 198 ASP A CA 1
ATOM 1540 C C . ASP A 1 198 ? 2.859 -6.820 -5.478 1.00 85.38 198 ASP A C 1
ATOM 1542 O O . ASP A 1 198 ? 3.687 -7.432 -6.151 1.00 85.38 198 ASP A O 1
ATOM 1546 N N . MET A 1 199 ? 3.156 -6.329 -4.267 1.00 79.50 199 MET A N 1
ATOM 1547 C CA . MET A 1 199 ? 4.500 -6.426 -3.673 1.00 79.50 199 MET A CA 1
ATOM 1548 C C . MET A 1 199 ? 4.887 -7.842 -3.271 1.00 79.50 199 MET A C 1
ATOM 1550 O O . MET A 1 199 ? 6.058 -8.194 -3.325 1.00 79.50 199 MET A O 1
ATOM 1554 N N . SER A 1 200 ? 3.910 -8.659 -2.892 1.00 80.38 200 SER A N 1
ATOM 1555 C CA . SER A 1 200 ? 4.144 -10.057 -2.537 1.00 80.38 200 SER A CA 1
ATOM 1556 C C . SER A 1 200 ? 4.049 -11.006 -3.736 1.00 80.38 200 SER A C 1
ATOM 1558 O O . SER A 1 200 ? 4.103 -12.221 -3.549 1.00 80.38 200 SER A O 1
ATOM 1560 N N . PHE A 1 201 ? 3.868 -10.497 -4.962 1.00 81.50 201 PHE A N 1
ATOM 1561 C CA . PHE A 1 201 ? 3.571 -11.311 -6.150 1.00 81.50 201 PHE A CA 1
ATOM 1562 C C . PHE A 1 201 ? 2.369 -12.253 -5.939 1.00 81.50 201 PHE A C 1
ATOM 1564 O O . PHE A 1 201 ? 2.377 -13.413 -6.350 1.00 81.50 201 PHE A O 1
ATOM 1571 N N . GLY A 1 202 ? 1.341 -11.765 -5.244 1.00 84.06 202 GLY A N 1
ATOM 1572 C CA . GLY A 1 202 ? 0.129 -12.505 -4.899 1.00 84.06 202 GLY A CA 1
ATOM 1573 C C . GLY A 1 202 ? 0.293 -13.495 -3.743 1.00 84.06 202 GLY A C 1
ATOM 1574 O O . GLY A 1 202 ? -0.646 -14.228 -3.445 1.00 84.06 202 GLY A O 1
ATOM 1575 N N . LYS A 1 203 ? 1.456 -13.538 -3.077 1.00 83.31 203 LYS A N 1
ATOM 1576 C CA . LYS A 1 203 ? 1.693 -14.435 -1.933 1.00 83.31 203 LYS A CA 1
ATOM 1577 C C . LYS A 1 203 ? 0.970 -13.978 -0.669 1.00 83.31 203 LYS A C 1
ATOM 1579 O O . LYS A 1 203 ? 0.696 -14.821 0.175 1.00 83.31 203 LYS A O 1
ATOM 1584 N N . PHE A 1 204 ? 0.649 -12.693 -0.545 1.00 90.62 204 PHE A N 1
ATOM 1585 C CA . PHE A 1 204 ? -0.128 -12.112 0.545 1.00 90.62 204 PHE A CA 1
ATOM 1586 C C . PHE A 1 204 ? -1.253 -11.244 -0.022 1.00 90.62 204 PHE A C 1
ATOM 1588 O O . PHE A 1 204 ? -1.013 -10.256 -0.713 1.00 90.62 204 PHE A O 1
ATOM 1595 N N . THR A 1 205 ? -2.491 -11.630 0.265 1.00 93.19 205 THR A N 1
ATOM 1596 C CA . THR A 1 205 ? -3.707 -11.042 -0.310 1.00 93.19 205 THR A CA 1
ATOM 1597 C C . THR A 1 205 ? -4.686 -10.665 0.805 1.00 93.19 205 THR A C 1
ATOM 1599 O O . THR A 1 205 ? -5.625 -11.415 1.078 1.00 93.19 205 THR A O 1
ATOM 1602 N N . PRO A 1 206 ? -4.464 -9.537 1.502 1.00 94.44 206 PRO A N 1
ATOM 1603 C CA . PRO A 1 206 ? -5.364 -9.107 2.563 1.00 94.44 206 PRO A CA 1
ATOM 1604 C C . PRO A 1 206 ? -6.711 -8.633 1.996 1.00 94.44 206 PRO A C 1
ATOM 1606 O O . PRO A 1 206 ? -6.781 -8.012 0.931 1.00 94.44 206 PRO A O 1
ATOM 1609 N N . GLU A 1 207 ? -7.777 -8.924 2.731 1.00 93.88 207 GLU A N 1
ATOM 1610 C CA . GLU A 1 207 ? -9.153 -8.497 2.495 1.00 93.88 207 GLU A CA 1
ATOM 1611 C C . GLU A 1 207 ? -9.659 -7.808 3.762 1.00 93.88 207 GLU A C 1
ATOM 1613 O O . GLU A 1 207 ? -9.610 -8.384 4.848 1.00 93.88 207 GLU A O 1
ATOM 1618 N N . PHE A 1 208 ? -10.093 -6.557 3.630 1.00 97.06 208 PHE A N 1
ATOM 1619 C CA . PHE A 1 208 ? -10.485 -5.739 4.772 1.00 97.06 208 PHE A CA 1
ATOM 1620 C C . PHE A 1 208 ? -12.006 -5.693 4.901 1.00 97.06 208 PHE A C 1
ATOM 1622 O O . PHE A 1 208 ? -12.684 -5.220 3.990 1.00 97.06 208 PHE A O 1
ATOM 1629 N N . ASP A 1 209 ? -12.544 -6.114 6.039 1.00 96.75 209 ASP A N 1
ATOM 1630 C CA . ASP A 1 209 ? -13.971 -5.989 6.333 1.00 96.75 209 ASP A CA 1
ATOM 1631 C C . ASP A 1 209 ? -14.211 -4.658 7.061 1.00 96.75 209 ASP A C 1
ATOM 1633 O O . ASP A 1 209 ? -13.802 -4.481 8.209 1.00 96.75 209 ASP A O 1
ATOM 1637 N N . VAL A 1 210 ? -14.826 -3.690 6.370 1.00 97.38 210 VAL A N 1
ATOM 1638 C CA . VAL A 1 210 ? -15.016 -2.323 6.887 1.00 97.38 210 VAL A CA 1
ATOM 1639 C C . VAL A 1 210 ? -16.373 -2.175 7.582 1.00 97.38 210 VAL A C 1
ATOM 1641 O O . VAL A 1 210 ? -17.430 -2.272 6.948 1.00 97.38 210 VAL A O 1
ATOM 1644 N N . TYR A 1 211 ? -16.341 -1.857 8.873 1.00 96.50 211 TYR A N 1
ATOM 1645 C CA . TYR A 1 211 ? -17.494 -1.632 9.745 1.00 96.50 211 TYR A CA 1
ATOM 1646 C C . TYR A 1 211 ? -17.635 -0.159 10.145 1.00 96.50 211 TYR A C 1
ATOM 1648 O O . TYR A 1 211 ? -16.683 0.618 10.080 1.00 96.50 211 TYR A O 1
ATOM 1656 N N . GLY A 1 212 ? -18.842 0.230 10.560 1.00 94.00 212 GLY A N 1
ATOM 1657 C CA . GLY A 1 212 ? -19.161 1.609 10.930 1.00 94.00 212 GLY A CA 1
ATOM 1658 C C . GLY A 1 212 ? -19.469 2.533 9.736 1.00 94.00 212 GLY A C 1
ATOM 1659 O O . GLY A 1 212 ? -19.837 2.049 8.659 1.00 94.00 212 GLY A O 1
ATOM 1660 N N . PRO A 1 213 ? -19.343 3.862 9.904 1.00 96.19 213 PRO A N 1
ATOM 1661 C CA . PRO A 1 213 ? -18.819 4.534 11.095 1.00 96.19 213 PRO A CA 1
ATOM 1662 C C . PRO A 1 213 ? -19.695 4.332 12.340 1.00 96.19 213 PRO A C 1
ATOM 1664 O O . PRO A 1 213 ? -20.919 4.387 12.249 1.00 96.19 213 PRO A O 1
ATOM 1667 N N . VAL A 1 214 ? -19.066 4.099 13.494 1.00 96.88 214 VAL A N 1
ATOM 1668 C CA . VAL A 1 214 ? -19.723 4.096 14.810 1.00 96.88 214 VAL A CA 1
ATOM 1669 C C . VAL A 1 214 ? -19.322 5.337 15.587 1.00 96.88 214 VAL A C 1
ATOM 1671 O O . VAL A 1 214 ? -18.149 5.703 15.616 1.00 96.88 214 VAL A O 1
ATOM 1674 N N . LYS A 1 215 ? -20.293 5.988 16.228 1.00 97.31 215 LYS A N 1
ATOM 1675 C CA . LYS A 1 215 ? -20.043 7.175 17.044 1.00 97.31 215 LYS A CA 1
ATOM 1676 C C . LYS A 1 215 ? -19.907 6.791 18.512 1.00 97.31 215 LYS A C 1
ATOM 1678 O O . LYS A 1 215 ? -20.882 6.366 19.130 1.00 97.31 215 LYS A O 1
ATOM 1683 N N . LEU A 1 216 ? -18.715 6.973 19.071 1.00 97.12 216 LEU A N 1
ATOM 1684 C CA . LEU A 1 216 ? -18.455 6.725 20.486 1.00 97.12 216 LEU A CA 1
ATOM 1685 C C . LEU A 1 216 ? -19.001 7.858 21.356 1.00 97.12 216 LEU A C 1
ATOM 1687 O O . LEU A 1 216 ? -19.168 9.000 20.921 1.00 97.12 216 LEU A O 1
ATOM 1691 N N . SER A 1 217 ? -19.274 7.533 22.617 1.00 96.62 217 SER A N 1
ATOM 1692 C CA . SER A 1 217 ? -19.823 8.474 23.598 1.00 96.62 217 SER A CA 1
ATOM 1693 C C . SER A 1 217 ? -18.796 9.498 24.092 1.00 96.62 217 SER A C 1
ATOM 1695 O O . SER A 1 217 ? -19.161 10.635 24.399 1.00 96.62 217 SER A O 1
ATOM 1697 N N . LYS A 1 218 ? -17.516 9.116 24.153 1.00 95.19 218 LYS A N 1
ATOM 1698 C CA . LYS A 1 218 ? -16.413 9.961 24.631 1.00 95.19 218 LYS A CA 1
ATOM 1699 C C . LYS A 1 218 ? -15.808 10.820 23.514 1.00 95.19 218 LYS A C 1
ATOM 1701 O O . LYS A 1 218 ? -15.978 10.538 22.324 1.00 95.19 218 LYS A O 1
ATOM 1706 N N . THR A 1 219 ? -15.120 11.882 23.918 1.00 94.50 219 THR A N 1
ATOM 1707 C CA . THR A 1 219 ? -14.454 12.826 23.010 1.00 94.50 219 THR A CA 1
ATOM 1708 C C . THR A 1 219 ? -13.123 12.276 22.502 1.00 94.50 219 THR A C 1
ATOM 1710 O O . THR A 1 219 ? -12.550 11.372 23.110 1.00 94.50 219 THR A O 1
ATOM 1713 N N . LEU A 1 220 ? -12.577 12.854 21.427 1.00 90.88 220 LEU A N 1
ATOM 1714 C CA . LEU A 1 220 ? -11.233 12.508 20.939 1.00 90.88 220 LEU A CA 1
ATOM 1715 C C . LEU A 1 220 ? -10.184 12.628 22.053 1.00 90.88 220 LEU A C 1
ATOM 1717 O O . LEU A 1 220 ? -9.301 11.783 22.176 1.00 90.88 220 LEU A O 1
ATOM 1721 N N . LYS A 1 221 ? -10.294 13.672 22.882 1.00 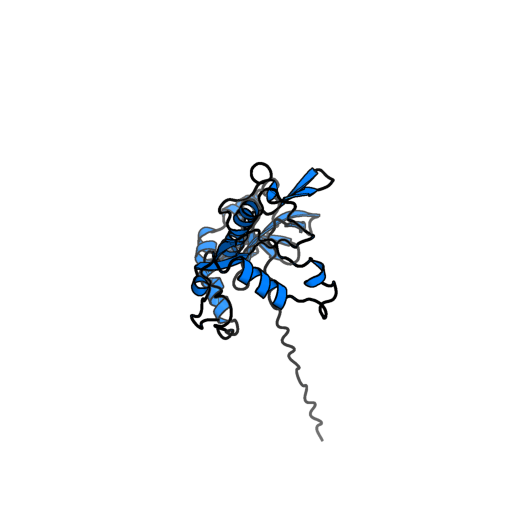90.62 221 LYS A N 1
ATOM 1722 C CA . LYS A 1 221 ? -9.340 13.962 23.956 1.00 90.62 221 LYS A CA 1
ATOM 1723 C C . LYS A 1 221 ? -9.342 12.904 25.061 1.00 90.62 221 LYS A C 1
ATOM 1725 O O . LYS A 1 221 ? -8.296 12.690 25.664 1.00 90.62 221 LYS A O 1
ATOM 1730 N N . ASP A 1 222 ? -10.482 12.264 25.317 1.00 91.19 222 ASP A N 1
ATOM 1731 C CA . ASP A 1 222 ? -10.594 11.229 26.352 1.00 91.19 222 ASP A CA 1
ATOM 1732 C C . ASP A 1 222 ? -9.766 9.984 26.000 1.00 91.19 222 ASP A C 1
ATOM 1734 O O . ASP A 1 222 ? -9.262 9.320 26.900 1.00 91.19 222 ASP A O 1
ATOM 1738 N N . TYR A 1 223 ? -9.581 9.703 24.704 1.00 91.25 223 TYR A N 1
ATOM 1739 C CA . TYR A 1 223 ? -8.730 8.608 24.227 1.00 91.25 223 TYR A CA 1
ATOM 1740 C C . TYR A 1 223 ? -7.315 9.070 23.861 1.00 91.25 223 TYR A C 1
ATOM 1742 O O . TYR A 1 223 ? -6.345 8.376 24.142 1.00 91.25 223 TYR A O 1
ATOM 1750 N N . GLY A 1 224 ? -7.181 10.232 23.219 1.00 84.81 224 GLY A N 1
ATOM 1751 C CA . GLY A 1 224 ? -5.939 10.738 22.633 1.00 84.81 224 GLY A CA 1
ATOM 1752 C C . GLY A 1 224 ? -5.463 12.026 23.297 1.00 84.81 224 GLY A C 1
ATOM 1753 O O . GLY A 1 224 ? -5.389 13.064 22.641 1.00 84.81 224 GLY A O 1
ATOM 1754 N N . ALA A 1 225 ? -5.142 11.984 24.594 1.00 72.81 225 ALA A N 1
ATOM 1755 C CA . ALA A 1 225 ? -4.823 13.156 25.423 1.00 72.81 225 ALA A CA 1
ATOM 1756 C C . ALA A 1 225 ? -3.559 13.957 25.005 1.00 72.81 225 ALA A C 1
ATOM 1758 O O . ALA A 1 225 ? -3.193 14.928 25.671 1.00 72.81 225 ALA A O 1
ATOM 1759 N N . GLY A 1 226 ? -2.901 13.593 23.897 1.00 67.19 226 GLY A N 1
ATOM 1760 C CA . GLY A 1 226 ? -1.814 14.347 23.259 1.00 67.19 226 GLY A CA 1
ATOM 1761 C C . GLY A 1 226 ? -0.411 14.039 23.791 1.00 67.19 226 GLY A C 1
ATOM 1762 O O . GLY A 1 226 ? 0.566 14.592 23.287 1.00 67.19 226 GLY A O 1
ATOM 1763 N N . TYR A 1 227 ? -0.296 13.161 24.789 1.00 73.00 227 TYR A N 1
ATOM 1764 C CA . TYR A 1 227 ? 0.967 12.616 25.280 1.00 73.00 227 TYR A CA 1
ATOM 1765 C C . TYR A 1 227 ? 0.792 11.122 25.555 1.00 73.00 227 TYR A C 1
ATOM 1767 O O . TYR A 1 227 ? -0.148 10.746 26.249 1.00 73.00 227 TYR A O 1
ATOM 1775 N N . SER A 1 228 ? 1.706 10.280 25.065 1.00 70.38 228 SER A N 1
ATOM 1776 C CA . SER A 1 228 ? 1.524 8.817 25.020 1.00 70.38 228 SER A CA 1
ATOM 1777 C C . SER A 1 228 ? 1.166 8.165 26.361 1.00 70.38 228 SER A C 1
ATOM 1779 O O . SER A 1 228 ? 0.392 7.220 26.400 1.00 70.38 228 SER A O 1
ATOM 1781 N N . ALA A 1 229 ? 1.678 8.683 27.482 1.00 77.31 229 ALA A N 1
ATOM 1782 C CA . ALA A 1 229 ? 1.375 8.152 28.816 1.00 77.31 229 ALA A CA 1
ATOM 1783 C C . ALA A 1 229 ? -0.072 8.411 29.294 1.00 77.31 229 ALA A C 1
ATOM 1785 O O . ALA A 1 229 ? -0.464 7.910 30.344 1.00 77.31 229 ALA A O 1
ATOM 1786 N N . GLN A 1 230 ? -0.831 9.237 28.575 1.00 76.44 230 GLN A N 1
ATOM 1787 C CA . GLN A 1 230 ? -2.201 9.641 28.901 1.00 76.44 230 GLN A CA 1
ATOM 1788 C C . GLN A 1 230 ? -3.214 9.151 27.857 1.00 76.44 230 GLN A C 1
ATOM 1790 O O . GLN A 1 230 ? -4.393 9.480 27.960 1.00 76.44 230 GLN A O 1
ATOM 1795 N N . GLU A 1 231 ? -2.763 8.414 26.842 1.00 85.25 231 GLU A N 1
ATOM 1796 C CA . GLU A 1 231 ? -3.638 7.851 25.818 1.00 85.25 231 GLU A CA 1
ATOM 1797 C C . GLU A 1 231 ? -4.326 6.587 26.347 1.00 85.25 231 GLU A C 1
ATOM 1799 O O . GLU A 1 231 ? -3.681 5.702 26.912 1.00 85.25 231 GLU A O 1
ATOM 1804 N N . ASP A 1 232 ? -5.637 6.489 26.143 1.00 88.94 232 ASP A N 1
ATOM 1805 C CA . ASP A 1 232 ? -6.448 5.323 26.497 1.00 88.94 232 ASP A CA 1
ATOM 1806 C C . ASP A 1 232 ? -6.804 4.525 25.239 1.00 88.94 232 ASP A C 1
ATOM 1808 O O . ASP A 1 232 ? -7.959 4.422 24.817 1.00 88.94 232 ASP A O 1
ATOM 1812 N N . MET A 1 233 ? -5.775 3.967 24.599 1.00 89.19 233 MET A N 1
ATOM 1813 C CA . MET A 1 233 ? -5.968 3.167 23.389 1.00 89.19 233 MET A CA 1
ATOM 1814 C C . MET A 1 233 ? -6.703 1.855 23.655 1.00 89.19 233 MET A C 1
ATOM 1816 O O . MET A 1 233 ? -7.468 1.398 22.808 1.00 89.19 233 MET A O 1
ATOM 1820 N N . ASN A 1 234 ? -6.513 1.272 24.840 1.00 91.56 234 ASN A N 1
ATOM 1821 C CA . ASN A 1 234 ? -7.244 0.075 25.247 1.00 91.56 234 ASN A CA 1
ATOM 1822 C C . ASN A 1 234 ? -8.738 0.379 25.403 1.00 91.56 234 ASN A C 1
ATOM 1824 O O . ASN A 1 234 ? -9.564 -0.393 24.922 1.00 91.56 234 ASN A O 1
ATOM 1828 N N . GLY A 1 235 ? -9.087 1.519 26.009 1.00 94.31 235 GLY A N 1
ATOM 1829 C CA . GLY A 1 235 ? -10.463 1.994 26.084 1.00 94.31 235 GLY A CA 1
ATOM 1830 C C . GLY A 1 235 ? -11.059 2.277 24.709 1.00 94.31 235 GLY A C 1
ATOM 1831 O O . GLY A 1 235 ? -12.198 1.891 24.465 1.00 94.31 235 GLY A O 1
ATOM 1832 N N . LEU A 1 236 ? -10.292 2.866 23.781 1.00 94.12 236 LEU A N 1
ATOM 1833 C CA . LEU A 1 236 ? -10.759 3.075 22.406 1.00 94.12 236 LEU A CA 1
ATOM 1834 C C . LEU A 1 236 ? -11.096 1.751 21.714 1.00 94.12 236 LEU A C 1
ATOM 1836 O O . LEU A 1 236 ? -12.157 1.639 21.104 1.00 94.12 236 LEU A O 1
ATOM 1840 N N . LEU A 1 237 ? -10.204 0.759 21.801 1.00 93.75 237 LEU A N 1
ATOM 1841 C CA . LEU A 1 237 ? -10.421 -0.554 21.194 1.00 93.75 237 LEU A CA 1
ATOM 1842 C C . LEU A 1 237 ? -11.627 -1.260 21.825 1.00 93.75 237 LEU A C 1
ATOM 1844 O O . LEU A 1 237 ? -12.479 -1.763 21.099 1.00 93.75 237 LEU A O 1
ATOM 1848 N N . ALA A 1 238 ? -11.744 -1.242 23.156 1.00 95.75 238 ALA A N 1
ATOM 1849 C CA . ALA A 1 238 ? -12.871 -1.846 23.862 1.00 95.75 238 ALA A CA 1
ATOM 1850 C C . ALA A 1 238 ? -14.212 -1.194 23.483 1.00 95.75 238 ALA A C 1
ATOM 1852 O O . ALA A 1 238 ? -15.170 -1.903 23.164 1.00 95.75 238 ALA A O 1
ATOM 1853 N N . ASP A 1 239 ? -14.275 0.140 23.468 1.00 97.31 239 ASP A N 1
ATOM 1854 C CA . ASP A 1 239 ? -15.487 0.886 23.123 1.00 97.31 239 ASP A CA 1
ATOM 1855 C C . ASP A 1 239 ? -15.851 0.694 21.635 1.00 97.31 239 ASP A C 1
ATOM 1857 O O . ASP A 1 239 ? -17.026 0.533 21.303 1.00 97.31 239 ASP A O 1
ATOM 1861 N N . ALA A 1 240 ? -14.860 0.638 20.735 1.00 96.81 240 ALA A N 1
ATOM 1862 C CA . ALA A 1 240 ? -15.074 0.396 19.307 1.00 96.81 240 ALA A CA 1
ATOM 1863 C C . ALA A 1 240 ? -15.573 -1.025 19.009 1.00 96.81 240 ALA A C 1
ATOM 1865 O O . ALA A 1 240 ? -16.538 -1.176 18.261 1.00 96.81 240 ALA A O 1
ATOM 1866 N N . CYS A 1 241 ? -14.959 -2.055 19.603 1.00 95.69 241 CYS A N 1
ATOM 1867 C CA . CYS A 1 241 ? -15.410 -3.439 19.450 1.00 95.69 241 CYS A CA 1
ATOM 1868 C C . CYS A 1 241 ? -16.819 -3.621 20.023 1.00 95.69 241 CYS A C 1
ATOM 1870 O O . CYS A 1 241 ? -17.689 -4.157 19.343 1.00 95.69 241 CYS A O 1
ATOM 1872 N N . SER A 1 242 ? -17.081 -3.076 21.216 1.00 96.25 242 SER A N 1
ATOM 1873 C CA . SER A 1 242 ? -18.412 -3.124 21.838 1.00 96.25 242 SER A CA 1
ATOM 1874 C C . SER A 1 242 ? -19.484 -2.450 20.976 1.00 96.25 242 SER A C 1
ATOM 1876 O O . SER A 1 242 ? -20.625 -2.904 20.938 1.00 96.25 242 SER A O 1
ATOM 1878 N N . ALA A 1 243 ? -19.136 -1.376 20.260 1.00 96.81 243 ALA A N 1
ATOM 1879 C CA . ALA A 1 243 ? -20.072 -0.651 19.403 1.00 96.81 243 ALA A CA 1
ATOM 1880 C C . ALA A 1 243 ? -20.507 -1.434 18.152 1.00 96.81 243 ALA A C 1
ATOM 1882 O O . ALA A 1 243 ? -21.523 -1.081 17.555 1.00 96.81 243 ALA A O 1
ATOM 1883 N N . VAL A 1 244 ? -19.760 -2.467 17.751 1.00 96.19 244 VAL A N 1
ATOM 1884 C CA . VAL A 1 244 ? -20.075 -3.308 16.584 1.00 96.19 244 VAL A CA 1
ATOM 1885 C C . VAL A 1 244 ? -20.333 -4.774 16.945 1.00 96.19 244 VAL A C 1
ATOM 1887 O O . VAL A 1 244 ? -20.606 -5.569 16.054 1.00 96.19 244 VAL A O 1
ATOM 1890 N N . ASP A 1 245 ? -20.291 -5.135 18.229 1.00 94.00 245 ASP A N 1
ATOM 1891 C CA . ASP A 1 245 ? -20.404 -6.516 18.728 1.00 94.00 245 ASP A CA 1
ATOM 1892 C C . ASP A 1 245 ? -21.695 -7.223 18.274 1.00 94.00 245 ASP A C 1
ATOM 1894 O O . ASP A 1 245 ? -21.705 -8.415 17.987 1.00 94.00 245 ASP A O 1
ATOM 1898 N N . GLY A 1 246 ? -22.789 -6.471 18.119 1.00 92.75 246 GLY A N 1
ATOM 1899 C CA . GLY A 1 246 ? -24.053 -7.005 17.600 1.00 92.75 246 GLY A CA 1
ATOM 1900 C C . GLY A 1 246 ? -24.070 -7.282 16.090 1.00 92.75 246 GLY A C 1
ATOM 1901 O O . GLY A 1 246 ? -24.928 -8.031 15.625 1.00 92.75 246 GLY A O 1
ATOM 1902 N N . ASP A 1 247 ? -23.142 -6.691 15.335 1.00 89.56 247 ASP A N 1
ATOM 1903 C CA . ASP A 1 247 ? -23.098 -6.727 13.868 1.00 89.56 247 ASP A CA 1
ATOM 1904 C C . ASP A 1 247 ? -21.904 -7.531 13.321 1.00 89.56 247 ASP A C 1
ATOM 1906 O O . ASP A 1 247 ? -21.865 -7.848 12.128 1.00 89.56 247 ASP A O 1
ATOM 1910 N N . VAL A 1 248 ? -20.916 -7.843 14.168 1.00 93.44 248 VAL A N 1
ATOM 1911 C CA . VAL A 1 248 ? -19.636 -8.442 13.776 1.00 93.44 248 VAL A CA 1
ATOM 1912 C C . VAL A 1 248 ? -19.404 -9.745 14.521 1.00 93.44 248 VAL A C 1
ATOM 1914 O O . VAL A 1 248 ? -19.266 -9.772 15.737 1.00 93.44 248 VAL A O 1
ATOM 1917 N N . ASP A 1 249 ? -19.266 -10.832 13.769 1.00 92.75 249 ASP A N 1
ATOM 1918 C CA . ASP A 1 249 ? -18.719 -12.076 14.300 1.00 92.75 249 ASP A CA 1
ATOM 1919 C C . ASP A 1 249 ? -17.189 -11.985 14.319 1.00 92.75 249 ASP A C 1
ATOM 1921 O O . ASP A 1 249 ? -16.545 -12.132 13.277 1.00 92.75 249 ASP A O 1
ATOM 1925 N N . PHE A 1 250 ? -16.606 -11.708 15.487 1.00 91.38 250 PHE A N 1
ATOM 1926 C CA . PHE A 1 250 ? -15.155 -11.571 15.632 1.00 91.38 250 PHE A CA 1
ATOM 1927 C C . PHE A 1 250 ? -14.392 -12.894 15.489 1.00 91.38 250 PHE A C 1
ATOM 1929 O O . PHE A 1 250 ? -13.213 -12.866 15.137 1.00 91.38 250 PHE A O 1
ATOM 1936 N N . SER A 1 251 ? -15.053 -14.046 15.662 1.00 90.81 251 SER A N 1
ATOM 1937 C CA . SER A 1 251 ? -14.396 -15.357 15.546 1.00 90.81 251 SER A CA 1
ATOM 1938 C C . SER A 1 251 ? -13.849 -15.624 14.140 1.00 90.81 251 SER A C 1
ATOM 1940 O O . SER A 1 251 ? -12.894 -16.374 13.969 1.00 90.81 251 SER A O 1
ATOM 1942 N N . GLN A 1 252 ? -14.382 -14.947 13.117 1.00 91.38 252 GLN A N 1
ATOM 1943 C CA . GLN A 1 252 ? -13.876 -15.060 11.748 1.00 91.38 252 GLN A CA 1
ATOM 1944 C C . GLN A 1 252 ? -12.482 -14.431 11.545 1.00 91.38 252 GLN A C 1
ATOM 1946 O O . GLN A 1 252 ? -11.884 -14.618 10.482 1.00 91.38 252 GLN A O 1
ATOM 1951 N N . TYR A 1 253 ? -12.000 -13.649 12.518 1.00 89.94 253 TYR A N 1
ATOM 1952 C CA . TYR A 1 253 ? -10.693 -12.984 12.496 1.00 89.94 253 TYR A CA 1
ATOM 1953 C C . TYR A 1 253 ? -9.662 -13.665 13.410 1.00 89.94 253 TYR A C 1
ATOM 1955 O O . TYR A 1 253 ? -8.497 -13.268 13.401 1.00 89.94 253 TYR A O 1
ATOM 1963 N N . ASP A 1 254 ? -10.063 -14.712 14.136 1.00 87.44 254 ASP A N 1
ATOM 1964 C CA . ASP A 1 254 ? -9.197 -15.542 14.975 1.00 87.44 254 ASP A CA 1
ATOM 1965 C C . ASP A 1 254 ? -8.360 -16.492 14.098 1.00 87.44 254 ASP A C 1
ATOM 1967 O O . ASP A 1 254 ? -8.680 -17.659 13.856 1.00 87.44 254 ASP A O 1
ATOM 1971 N N . SER A 1 255 ? -7.287 -15.945 13.526 1.00 82.31 255 SER A N 1
ATOM 1972 C CA . SER A 1 255 ? -6.460 -16.652 12.540 1.00 82.31 255 SER A CA 1
ATOM 1973 C C . SER A 1 255 ? -5.682 -17.847 13.104 1.00 82.31 255 SER A C 1
ATOM 1975 O O . SER A 1 255 ? -5.256 -18.710 12.331 1.00 82.31 255 SER A O 1
ATOM 1977 N N . ASN A 1 256 ? -5.507 -17.925 14.426 1.00 83.06 256 ASN A N 1
ATOM 1978 C CA . ASN A 1 256 ? -4.786 -19.005 15.096 1.00 83.06 256 ASN A CA 1
ATOM 1979 C C . ASN A 1 256 ? -5.711 -19.936 15.913 1.00 83.06 256 ASN A C 1
ATOM 1981 O O . ASN A 1 256 ? -5.246 -20.979 16.377 1.00 83.06 256 ASN A O 1
ATOM 1985 N N . ASN A 1 257 ? -7.017 -19.644 15.963 1.00 83.38 257 ASN A N 1
ATOM 1986 C CA . ASN A 1 257 ? -8.055 -20.374 16.696 1.00 83.38 257 ASN A CA 1
ATOM 1987 C C . ASN A 1 257 ? -7.767 -20.483 18.202 1.00 83.38 257 ASN A C 1
ATOM 1989 O O . ASN A 1 257 ? -8.041 -21.527 18.805 1.00 83.38 257 ASN A O 1
ATOM 1993 N N . ASP A 1 258 ? -7.157 -19.456 18.798 1.00 82.56 258 ASP A N 1
ATOM 1994 C CA . ASP A 1 258 ? -6.854 -19.437 20.232 1.00 82.56 258 ASP A CA 1
ATOM 1995 C C . ASP A 1 258 ? -7.966 -18.808 21.092 1.00 82.56 258 ASP A C 1
ATOM 1997 O O . ASP A 1 258 ? -7.927 -18.908 22.324 1.00 82.56 258 ASP A O 1
ATOM 2001 N N . GLY A 1 259 ? -8.998 -18.255 20.449 1.00 77.94 259 GLY A N 1
ATOM 2002 C CA . GLY A 1 259 ? -10.156 -17.652 21.091 1.00 77.94 259 GLY A CA 1
ATOM 2003 C C . GLY A 1 259 ? -9.920 -16.254 21.668 1.00 77.94 259 GLY A C 1
ATOM 2004 O O . GLY A 1 259 ? -10.767 -15.817 22.453 1.00 77.94 259 GLY A O 1
ATOM 2005 N N . ASN A 1 260 ? -8.815 -15.577 21.320 1.00 62.62 260 ASN A N 1
ATOM 2006 C CA . ASN A 1 260 ? -8.501 -14.199 21.723 1.00 62.62 260 ASN A CA 1
ATOM 2007 C C . ASN A 1 260 ? -8.248 -13.247 20.547 1.00 62.62 260 ASN A C 1
ATOM 2009 O O . ASN A 1 260 ? -7.782 -13.680 19.473 1.00 62.62 260 ASN A O 1
#